Protein AF-A0A2N1M2B0-F1 (afdb_monomer)

Foldseek 3Di:
DLVVVLVCLVVVLVCCVVPVPVPVDPVVVCQSPDPDHDSVVSVLVCQLVVLVVVLVVCVVVVPDDLLSNVVSLLSNVVSLVPPDCVPPVVVSVVSVVVSVVVVVVVVDLLSVLSNLLQLPNDPTDDDPVCLVSNLVNQLVVLVVVCVPPVVVVVCVVVVHDSVNVSVVSSVVSVCCVVCHPPNVDHDDPVVDDSVRSVVVRVVRVVVVVVPDD

Structure (mmCIF, N/CA/C/O backbone):
data_AF-A0A2N1M2B0-F1
#
_entry.id   AF-A0A2N1M2B0-F1
#
loop_
_atom_site.group_PDB
_atom_site.id
_atom_site.type_symbol
_atom_site.label_atom_id
_atom_site.label_alt_id
_atom_site.label_comp_id
_atom_site.label_asym_id
_atom_site.label_entity_id
_atom_site.label_seq_id
_atom_site.pdbx_PDB_ins_code
_atom_site.Cartn_x
_atom_site.Cartn_y
_atom_site.Cartn_z
_atom_site.occupancy
_atom_site.B_iso_or_equiv
_atom_site.auth_seq_id
_atom_site.auth_comp_id
_atom_site.auth_asym_id
_atom_site.auth_atom_id
_atom_site.pdbx_PDB_model_num
ATOM 1 N N . MET A 1 1 ? -12.657 -10.905 16.200 1.00 75.38 1 MET A N 1
ATOM 2 C CA . MET A 1 1 ? -12.623 -10.597 17.643 1.00 75.38 1 MET A CA 1
ATOM 3 C C . MET A 1 1 ? -12.937 -9.126 17.884 1.00 75.38 1 MET A C 1
ATOM 5 O O . MET A 1 1 ? -14.021 -8.873 18.378 1.00 75.38 1 MET A O 1
ATOM 9 N N . LEU A 1 2 ? -12.094 -8.166 17.476 1.00 87.44 2 LEU A N 1
ATOM 10 C CA . LEU A 1 2 ? -12.375 -6.734 17.706 1.00 87.44 2 LEU A CA 1
ATOM 11 C C . LEU A 1 2 ? -13.673 -6.247 17.042 1.00 87.44 2 LEU A C 1
ATOM 13 O O . LEU A 1 2 ? -14.508 -5.676 17.727 1.00 87.44 2 LEU A O 1
ATOM 17 N N . ASP A 1 3 ? -13.915 -6.592 15.771 1.00 85.19 3 ASP A N 1
ATOM 18 C CA . ASP A 1 3 ? -15.187 -6.257 15.099 1.00 85.19 3 ASP A CA 1
ATOM 19 C C . ASP A 1 3 ? -16.414 -6.830 15.821 1.00 85.19 3 ASP A C 1
ATOM 21 O O . ASP A 1 3 ? -17.484 -6.226 15.828 1.00 85.19 3 ASP A O 1
ATOM 25 N N . SER A 1 4 ? -16.271 -8.012 16.428 1.00 86.56 4 SER A N 1
ATOM 26 C CA . SER A 1 4 ? -17.340 -8.639 17.207 1.00 86.56 4 SER A CA 1
ATOM 27 C C . SER A 1 4 ? -17.633 -7.832 18.471 1.00 86.56 4 SER A C 1
ATOM 29 O O . SER A 1 4 ? -18.796 -7.653 18.801 1.00 86.56 4 SER A O 1
ATOM 31 N N . ILE A 1 5 ? -16.597 -7.304 19.134 1.00 89.31 5 ILE A N 1
ATOM 32 C CA . ILE A 1 5 ? -16.731 -6.440 20.315 1.00 89.31 5 ILE A CA 1
ATOM 33 C C . ILE A 1 5 ? -17.369 -5.101 19.929 1.00 89.31 5 ILE A C 1
ATOM 35 O O . ILE A 1 5 ? -18.309 -4.677 20.591 1.00 89.31 5 ILE A O 1
ATOM 39 N N . SER A 1 6 ? -16.932 -4.466 18.837 1.00 87.50 6 SER A N 1
ATOM 40 C CA . SER A 1 6 ? -17.518 -3.204 18.359 1.00 87.50 6 SER A CA 1
ATOM 41 C C . SER A 1 6 ? -19.019 -3.320 18.079 1.00 87.50 6 SER A C 1
ATOM 43 O O . SER A 1 6 ? -19.780 -2.414 18.401 1.00 87.50 6 SER A O 1
ATOM 45 N N . ARG A 1 7 ? -19.477 -4.455 17.534 1.00 88.00 7 ARG A N 1
ATOM 46 C CA . ARG A 1 7 ? -20.907 -4.698 17.265 1.00 88.00 7 ARG A CA 1
ATOM 47 C C . ARG A 1 7 ? -21.763 -4.801 18.529 1.00 88.00 7 ARG A C 1
ATOM 49 O O . ARG A 1 7 ? -22.962 -4.561 18.445 1.00 88.00 7 ARG A O 1
ATOM 56 N N . LEU A 1 8 ? -21.172 -5.130 19.681 1.00 91.81 8 LEU A N 1
ATOM 57 C CA . LEU A 1 8 ? -21.904 -5.223 20.948 1.00 91.81 8 LEU A CA 1
ATOM 58 C C . LEU A 1 8 ? -22.301 -3.855 21.511 1.00 91.81 8 LEU A C 1
ATOM 60 O O . LEU A 1 8 ? -23.140 -3.815 22.404 1.00 91.81 8 LEU A O 1
ATOM 64 N N . GLU A 1 9 ? -21.735 -2.750 21.014 1.00 91.69 9 GLU A N 1
ATOM 65 C CA . GLU A 1 9 ? -22.029 -1.405 21.523 1.00 91.69 9 GLU A CA 1
ATOM 66 C C . GLU A 1 9 ? -23.531 -1.102 21.525 1.00 91.69 9 GLU A C 1
ATOM 68 O O . GLU A 1 9 ? -24.072 -0.665 22.539 1.00 91.69 9 GLU A O 1
ATOM 73 N N . ILE A 1 10 ? -24.200 -1.357 20.397 1.00 91.62 10 ILE A N 1
ATOM 74 C CA . ILE A 1 10 ? -25.630 -1.076 20.225 1.00 91.62 10 ILE A CA 1
ATOM 75 C C . ILE A 1 10 ? -26.445 -1.950 21.179 1.00 91.62 10 ILE A C 1
ATOM 77 O O . ILE A 1 10 ? -27.214 -1.421 21.976 1.00 91.62 10 ILE A O 1
ATOM 81 N N . CYS A 1 11 ? -26.193 -3.262 21.178 1.00 91.88 11 CYS A N 1
ATOM 82 C CA . CYS A 1 11 ? -26.914 -4.205 22.031 1.00 91.88 11 CYS A CA 1
ATOM 83 C C . CYS A 1 11 ? -26.749 -3.877 23.522 1.00 91.88 11 CYS A C 1
ATOM 85 O O . CYS A 1 11 ? -27.703 -3.944 24.288 1.00 91.88 11 CYS A O 1
ATOM 87 N N . LEU A 1 12 ? -25.544 -3.499 23.959 1.00 93.44 12 LEU A N 1
ATOM 88 C CA . LEU A 1 12 ? -25.295 -3.155 25.359 1.00 93.44 12 LEU A CA 1
ATOM 89 C C . LEU A 1 12 ? -25.972 -1.840 25.761 1.00 93.44 12 LEU A C 1
ATOM 91 O O . LEU A 1 12 ? -26.466 -1.734 26.883 1.00 93.44 12 LEU A O 1
ATOM 95 N N . LYS A 1 13 ? -26.038 -0.856 24.857 1.00 92.31 13 LYS A N 1
ATOM 96 C CA . LYS A 1 13 ? -26.798 0.383 25.079 1.00 92.31 13 LYS A CA 1
ATOM 97 C C . LYS A 1 13 ? -28.301 0.115 25.171 1.00 92.31 13 LYS A C 1
ATOM 99 O O . LYS A 1 13 ? -28.950 0.660 26.058 1.00 92.31 13 LYS A O 1
ATOM 104 N N . GLU A 1 14 ? -28.842 -0.753 24.318 1.00 94.31 14 GLU A N 1
ATOM 105 C CA . GLU A 1 14 ? -30.245 -1.190 24.378 1.00 94.31 14 GLU A CA 1
ATOM 106 C C . GLU A 1 14 ? -30.556 -1.893 25.704 1.00 94.31 14 GLU A C 1
ATOM 108 O O . GLU A 1 14 ? -31.507 -1.514 26.383 1.00 94.31 14 GLU A O 1
ATOM 113 N N . VAL A 1 15 ? -29.703 -2.825 26.148 1.00 94.12 15 VAL A N 1
ATOM 114 C CA . VAL A 1 15 ? -29.870 -3.507 27.446 1.00 94.12 15 VAL A CA 1
ATOM 115 C C . VAL A 1 15 ? -29.895 -2.514 28.611 1.00 94.12 15 VAL A C 1
ATOM 117 O O . VAL A 1 15 ? -30.732 -2.653 29.499 1.00 94.12 15 VAL A O 1
ATOM 120 N N . ILE A 1 16 ? -29.020 -1.501 28.618 1.00 92.44 16 ILE A N 1
ATOM 121 C CA . ILE A 1 16 ? -29.020 -0.466 29.668 1.00 92.44 16 ILE A CA 1
ATOM 122 C C . ILE A 1 16 ? -30.321 0.347 29.656 1.00 92.44 16 ILE A C 1
ATOM 124 O O . ILE A 1 16 ? -30.834 0.671 30.727 1.00 92.44 16 ILE A O 1
ATOM 128 N N . ASN A 1 17 ? -30.842 0.675 28.473 1.00 91.69 17 ASN A N 1
ATOM 129 C CA . ASN A 1 17 ? -32.040 1.500 28.326 1.00 91.69 17 ASN A CA 1
ATOM 130 C C . ASN A 1 17 ? -33.328 0.739 28.666 1.00 91.69 17 ASN A C 1
ATOM 132 O O . ASN A 1 17 ? -34.194 1.279 29.350 1.00 91.69 17 ASN A O 1
ATOM 136 N N . GLU A 1 18 ? -33.461 -0.501 28.198 1.00 95.19 18 GLU A N 1
ATOM 137 C CA . GLU A 1 18 ? -34.684 -1.295 28.352 1.00 95.19 18 GLU A CA 1
ATOM 138 C C . GLU A 1 18 ? -34.713 -2.084 29.665 1.00 95.19 18 GLU A C 1
ATOM 140 O O . GLU A 1 18 ? -35.776 -2.310 30.237 1.00 95.19 18 GLU A O 1
ATOM 145 N N . ASN A 1 19 ? -33.545 -2.498 30.164 1.00 93.38 19 ASN A N 1
ATOM 146 C CA . ASN A 1 19 ? -33.414 -3.375 31.324 1.00 93.38 19 ASN A CA 1
ATOM 147 C C . ASN A 1 19 ? -32.313 -2.873 32.288 1.00 93.38 19 ASN A C 1
ATOM 149 O O . ASN A 1 19 ? -31.318 -3.569 32.522 1.00 93.38 19 ASN A O 1
ATOM 153 N N . PRO A 1 20 ? -32.479 -1.689 32.914 1.00 87.44 20 PRO A N 1
ATOM 154 C CA . PRO A 1 20 ? -31.418 -1.006 33.671 1.00 87.44 20 PRO A CA 1
ATOM 155 C C . PRO A 1 20 ? -30.906 -1.775 34.901 1.00 87.44 20 PRO A C 1
ATOM 157 O O . PRO A 1 20 ? -29.836 -1.457 35.425 1.00 87.44 20 PRO A O 1
ATOM 160 N N . ASN A 1 21 ? -31.652 -2.787 35.354 1.00 92.25 21 ASN A N 1
ATOM 161 C CA . ASN A 1 21 ? -31.300 -3.648 36.484 1.00 92.25 21 ASN A CA 1
ATOM 162 C C . ASN A 1 21 ? -30.405 -4.838 36.094 1.00 92.25 21 ASN A C 1
ATOM 164 O O . ASN A 1 21 ? -29.895 -5.515 36.981 1.00 92.25 21 ASN A O 1
ATOM 168 N N . VAL A 1 22 ? -30.206 -5.114 34.798 1.00 94.25 22 VAL A N 1
ATOM 169 C CA . VAL A 1 22 ? -29.354 -6.225 34.330 1.00 94.25 22 VAL A CA 1
ATOM 170 C C . VAL A 1 22 ? -27.874 -5.888 34.503 1.00 94.25 22 VAL A C 1
ATOM 172 O O . VAL A 1 22 ? -27.103 -6.695 35.017 1.00 94.25 22 VAL A O 1
ATOM 175 N N . ILE A 1 23 ? -27.469 -4.678 34.113 1.00 91.19 23 ILE A N 1
ATOM 176 C CA . ILE A 1 23 ? -26.115 -4.164 34.346 1.00 91.19 23 ILE A CA 1
ATOM 177 C C . ILE A 1 23 ? -26.204 -3.210 35.531 1.00 91.19 23 ILE A C 1
ATOM 179 O O . ILE A 1 23 ? -26.535 -2.049 35.355 1.00 91.19 23 ILE A O 1
ATOM 183 N N . THR A 1 24 ? -25.928 -3.682 36.744 1.00 93.56 24 THR A N 1
ATOM 184 C CA . THR A 1 24 ? -26.074 -2.873 37.971 1.00 93.56 24 THR A CA 1
ATOM 185 C C . THR A 1 24 ? -24.865 -1.990 38.281 1.00 93.56 24 THR A C 1
ATOM 187 O O . THR A 1 24 ? -24.961 -1.061 39.077 1.00 93.56 24 THR A O 1
ATOM 190 N N . ASN A 1 25 ? -23.715 -2.256 37.661 1.00 94.88 25 ASN A N 1
ATOM 191 C CA . ASN A 1 25 ? -22.485 -1.522 37.931 1.00 94.88 25 ASN A CA 1
ATOM 192 C C . ASN A 1 25 ? -22.453 -0.179 37.177 1.00 94.88 25 ASN A C 1
ATOM 194 O O . ASN A 1 25 ? -22.340 -0.142 35.950 1.00 94.88 25 ASN A O 1
ATOM 198 N N . GLU A 1 26 ? -22.482 0.928 37.920 1.00 93.12 26 GLU A N 1
ATOM 199 C CA . GLU A 1 26 ? -22.486 2.286 37.358 1.00 93.12 26 GLU A CA 1
ATOM 200 C C . GLU A 1 26 ? -21.216 2.642 36.569 1.00 93.12 26 GLU A C 1
ATOM 202 O O . GLU A 1 26 ? -21.285 3.358 35.565 1.00 93.12 26 GLU A O 1
ATOM 207 N N . ALA A 1 27 ? -20.053 2.101 36.945 1.00 93.62 27 ALA A N 1
ATOM 208 C CA . ALA A 1 27 ? -18.824 2.308 36.180 1.00 93.62 27 ALA A CA 1
ATOM 209 C C . ALA A 1 27 ? -18.921 1.650 34.793 1.00 93.62 27 ALA A C 1
ATOM 211 O O . ALA A 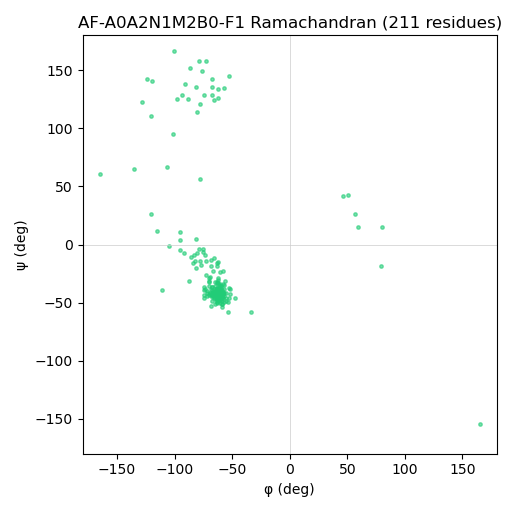1 27 ? -18.524 2.246 33.792 1.00 93.62 27 ALA A O 1
ATOM 212 N N . VAL A 1 28 ? -19.517 0.456 34.713 1.00 92.12 28 VAL A N 1
ATOM 213 C CA . VAL A 1 28 ? -19.752 -0.247 33.442 1.00 92.12 28 VAL A CA 1
ATOM 214 C C . VAL A 1 28 ? -20.754 0.514 32.572 1.00 92.12 28 VAL A C 1
ATOM 216 O O . VAL A 1 28 ? -20.479 0.737 31.391 1.00 92.12 28 VAL A O 1
ATOM 219 N N . LYS A 1 29 ? -21.866 0.998 33.147 1.00 91.56 29 LYS A N 1
ATOM 220 C CA . LYS A 1 29 ? -22.822 1.858 32.422 1.00 91.56 29 LYS A CA 1
ATOM 221 C C . LYS A 1 29 ? -22.149 3.110 31.864 1.00 91.56 29 LYS A C 1
ATOM 223 O O . LYS A 1 29 ? -22.356 3.458 30.703 1.00 91.56 29 LYS A O 1
ATOM 228 N N . THR A 1 30 ? -21.302 3.755 32.670 1.00 92.00 30 THR A N 1
ATOM 229 C CA . THR A 1 30 ? -20.547 4.951 32.270 1.00 92.00 30 THR A CA 1
ATOM 230 C C . THR A 1 30 ? -19.624 4.664 31.086 1.00 92.00 30 THR A C 1
ATOM 232 O O . THR A 1 30 ? -19.566 5.463 30.153 1.00 92.00 30 THR A O 1
ATOM 235 N N . ILE A 1 31 ? -18.932 3.520 31.083 1.00 91.38 31 ILE A N 1
ATOM 236 C CA . ILE A 1 31 ? -18.060 3.107 29.972 1.00 91.38 31 ILE A CA 1
ATOM 237 C C . ILE A 1 31 ? -18.869 2.898 28.685 1.00 91.38 31 ILE A C 1
ATOM 239 O O . ILE A 1 31 ? -18.469 3.400 27.634 1.00 91.38 31 ILE A O 1
ATOM 243 N N . ILE A 1 32 ? -20.001 2.192 28.763 1.00 91.38 32 ILE A N 1
ATOM 244 C CA . ILE A 1 32 ? -20.826 1.840 27.596 1.00 91.38 32 ILE A CA 1
ATOM 245 C C . ILE A 1 32 ? -21.506 3.075 26.987 1.00 91.38 32 ILE A C 1
ATOM 247 O O . ILE A 1 32 ? -21.536 3.230 25.767 1.00 91.38 32 ILE A O 1
ATOM 251 N N . ASN A 1 33 ? -22.022 3.979 27.822 1.00 88.06 33 ASN A N 1
ATOM 252 C CA . ASN A 1 33 ? -22.756 5.163 27.365 1.00 88.06 33 ASN A CA 1
ATOM 253 C C . ASN A 1 33 ? -21.857 6.317 26.906 1.00 88.06 33 ASN A C 1
ATOM 255 O O . ASN A 1 33 ? -22.347 7.311 26.363 1.00 88.06 33 ASN A O 1
ATOM 259 N N . ARG A 1 34 ? -20.539 6.218 27.096 1.00 86.81 34 ARG A N 1
ATOM 260 C CA . ARG A 1 34 ? -19.616 7.284 26.711 1.00 86.81 34 ARG A CA 1
ATOM 261 C C . ARG A 1 34 ? -19.602 7.462 25.189 1.00 86.81 34 ARG A C 1
ATOM 263 O O . ARG A 1 34 ? -19.294 6.535 24.448 1.00 86.81 34 ARG A O 1
ATOM 270 N N . LYS A 1 35 ? -19.878 8.684 24.713 1.00 77.44 35 LYS A N 1
ATOM 271 C CA . LYS A 1 35 ? -19.905 9.018 23.272 1.00 77.44 35 LYS A CA 1
ATOM 272 C C . LYS A 1 35 ? -18.563 8.750 22.571 1.00 77.44 35 LYS A C 1
ATOM 274 O O . LYS A 1 35 ? -18.550 8.274 21.441 1.00 77.44 35 LYS A O 1
ATOM 279 N N . ARG A 1 36 ? -17.451 9.043 23.257 1.00 82.19 36 ARG A N 1
ATOM 280 C CA . ARG A 1 36 ? -16.077 8.690 22.871 1.00 82.19 36 ARG A CA 1
ATOM 281 C C . ARG A 1 36 ? -15.404 7.987 24.049 1.00 82.19 36 ARG A C 1
ATOM 283 O O . ARG A 1 36 ? -15.388 8.532 25.152 1.00 82.19 36 ARG A O 1
ATOM 290 N N . GLY A 1 37 ? -14.921 6.772 23.837 1.00 83.56 37 GLY A N 1
ATOM 291 C CA . GLY A 1 37 ? -14.415 5.881 24.881 1.00 83.56 37 GLY A CA 1
ATOM 292 C C . GLY A 1 37 ? -14.285 4.458 24.349 1.00 83.56 37 GLY A C 1
ATOM 293 O O . GLY A 1 37 ? -14.222 4.272 23.142 1.00 83.56 37 GLY A O 1
ATOM 294 N N . PHE A 1 38 ? -14.353 3.456 25.225 1.00 88.50 38 PHE A N 1
ATOM 295 C CA . PHE A 1 38 ? -14.021 2.055 24.932 1.00 88.50 38 PHE A CA 1
ATOM 296 C C . PHE A 1 38 ? -14.339 1.546 23.509 1.00 88.50 38 PHE A C 1
ATOM 298 O O . PHE A 1 38 ? -13.430 1.114 22.810 1.00 88.50 38 PHE A O 1
ATOM 305 N N . PHE A 1 39 ? -15.593 1.604 23.044 1.00 89.44 39 PHE A N 1
ATOM 306 C CA . PHE A 1 39 ? -15.955 1.062 21.722 1.00 89.44 39 PHE A CA 1
ATOM 307 C C . PHE A 1 39 ? -15.298 1.796 20.554 1.00 89.44 39 PHE A C 1
ATOM 309 O O . PHE A 1 39 ? -14.962 1.182 19.542 1.00 89.44 39 PHE A O 1
ATOM 316 N N . ASN A 1 40 ? -15.066 3.095 20.709 1.00 86.25 40 ASN A N 1
ATOM 317 C CA . ASN A 1 40 ? -14.337 3.876 19.728 1.00 86.25 40 ASN A CA 1
ATOM 318 C C . ASN A 1 40 ? -12.866 3.448 19.662 1.00 86.25 40 ASN A C 1
ATOM 320 O O . ASN A 1 40 ? -12.333 3.279 18.568 1.00 86.25 40 ASN A O 1
ATOM 324 N N . ASP A 1 41 ? -12.245 3.204 20.815 1.00 86.00 41 ASP A N 1
ATOM 325 C CA . ASP A 1 41 ? -10.870 2.712 20.919 1.00 86.00 41 ASP A CA 1
ATOM 326 C C . ASP A 1 41 ? -10.745 1.327 20.262 1.00 86.00 41 ASP A C 1
ATOM 328 O O . ASP A 1 41 ? -9.811 1.071 19.500 1.00 86.00 41 ASP A O 1
ATOM 332 N N . VAL A 1 42 ? -11.723 0.440 20.498 1.00 89.62 42 VAL A N 1
ATOM 333 C CA . VAL A 1 42 ? -11.795 -0.880 19.847 1.00 89.62 42 VAL A CA 1
ATOM 334 C C . VAL A 1 42 ? -11.938 -0.737 18.331 1.00 89.62 42 VAL A C 1
ATOM 336 O O . VAL A 1 42 ? -11.255 -1.447 17.591 1.00 89.62 42 VAL A O 1
ATOM 339 N N . CYS A 1 43 ? -12.778 0.184 17.852 1.00 87.19 43 CYS A N 1
ATOM 340 C CA . CYS A 1 43 ? -12.937 0.465 16.424 1.00 87.19 43 CYS A CA 1
ATOM 341 C C . CYS A 1 43 ? -11.639 0.986 15.788 1.00 87.19 43 CYS A C 1
ATOM 343 O O . CYS A 1 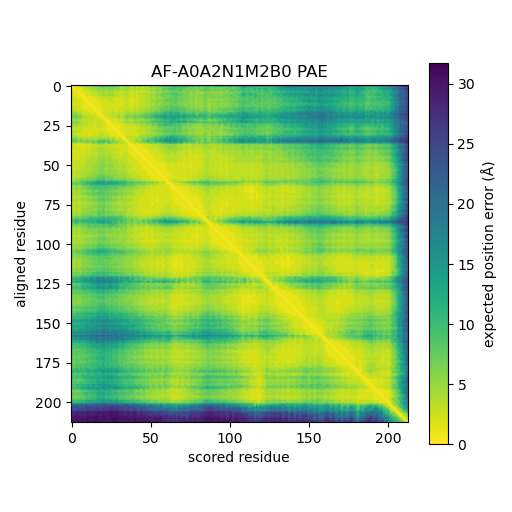43 ? -11.246 0.511 14.720 1.00 87.19 43 CYS A O 1
ATOM 345 N N . ASP A 1 44 ? -10.943 1.924 16.432 1.00 85.81 44 ASP A N 1
ATOM 346 C CA . ASP A 1 44 ? -9.661 2.441 15.942 1.00 85.81 44 ASP A CA 1
ATOM 347 C C . ASP A 1 44 ? -8.598 1.337 15.892 1.00 85.81 44 ASP A C 1
ATOM 349 O O . ASP A 1 44 ? -7.887 1.199 14.892 1.00 85.81 44 ASP A O 1
ATOM 353 N N . LEU A 1 45 ? -8.545 0.483 16.919 1.00 88.94 45 LEU A N 1
ATOM 354 C CA . LEU A 1 45 ? -7.653 -0.672 16.942 1.00 88.94 45 LEU A CA 1
ATOM 355 C C . LEU A 1 45 ? -7.988 -1.675 15.828 1.00 88.94 45 LEU A C 1
ATOM 357 O O . LEU A 1 45 ? -7.085 -2.131 15.124 1.00 88.94 45 LEU A O 1
ATOM 361 N N . ALA A 1 46 ? -9.269 -1.986 15.616 1.00 90.88 46 ALA A N 1
ATOM 362 C CA . ALA A 1 46 ? -9.717 -2.871 14.541 1.00 90.88 46 ALA A CA 1
ATOM 363 C C . ALA A 1 46 ? -9.311 -2.328 13.161 1.00 90.88 46 ALA A C 1
ATOM 365 O O . ALA A 1 46 ? -8.795 -3.074 12.324 1.00 90.88 46 ALA A O 1
ATOM 366 N N . ASN A 1 47 ? -9.459 -1.017 12.951 1.00 89.25 47 ASN A N 1
ATOM 367 C CA . ASN A 1 47 ? -9.075 -0.344 11.712 1.00 89.25 47 ASN A CA 1
ATOM 368 C C . ASN A 1 47 ? -7.568 -0.427 11.428 1.00 89.25 47 ASN A C 1
ATOM 370 O O . ASN A 1 47 ? -7.183 -0.596 10.274 1.00 89.25 47 ASN A O 1
ATOM 374 N N . ILE A 1 48 ? -6.714 -0.339 12.452 1.00 90.94 48 ILE A N 1
ATOM 375 C CA . ILE A 1 48 ? -5.254 -0.489 12.309 1.00 90.94 48 ILE A CA 1
ATOM 376 C C . ILE A 1 48 ? -4.867 -1.954 12.093 1.00 90.94 48 ILE A C 1
ATOM 378 O O . ILE A 1 48 ? -3.987 -2.250 11.285 1.00 90.94 48 ILE A O 1
ATOM 382 N N . MET A 1 49 ? -5.527 -2.882 12.789 1.00 91.69 49 MET A N 1
ATOM 383 C CA . MET A 1 49 ? -5.247 -4.313 12.669 1.00 91.69 49 MET A CA 1
ATOM 384 C C . MET A 1 49 ? -5.691 -4.899 11.331 1.00 91.69 49 MET A C 1
ATOM 386 O O . MET A 1 49 ? -5.086 -5.862 10.861 1.00 91.69 49 MET A O 1
ATOM 390 N N . LYS A 1 50 ? -6.724 -4.334 10.702 1.00 92.38 50 LYS A N 1
ATOM 391 C CA . LYS A 1 50 ? -7.253 -4.814 9.424 1.00 92.38 50 LYS A CA 1
ATOM 392 C C . LYS A 1 50 ? -6.185 -4.929 8.321 1.00 92.38 50 LYS A C 1
ATOM 394 O O . LYS A 1 50 ? -5.995 -6.049 7.849 1.00 92.38 50 LYS A O 1
ATOM 399 N N . PRO A 1 51 ? -5.446 -3.866 7.938 1.00 93.25 51 PRO A N 1
ATOM 400 C CA . PRO A 1 51 ? -4.410 -3.978 6.911 1.00 93.25 51 PRO A CA 1
ATOM 401 C C . PRO A 1 51 ? -3.271 -4.928 7.309 1.00 93.25 51 PRO A C 1
ATOM 403 O O . PRO A 1 51 ? -2.695 -5.562 6.435 1.00 93.25 51 PRO A O 1
ATOM 406 N N . ILE A 1 52 ? -2.969 -5.084 8.606 1.00 93.25 52 ILE A N 1
ATOM 407 C CA . ILE A 1 52 ? -1.962 -6.049 9.089 1.00 93.25 52 ILE A CA 1
ATOM 408 C C . ILE A 1 52 ? -2.441 -7.484 8.850 1.00 93.25 52 ILE A C 1
ATOM 410 O O . ILE A 1 52 ? -1.713 -8.301 8.292 1.00 93.25 52 ILE A O 1
ATOM 414 N N . LYS A 1 53 ? -3.683 -7.790 9.238 1.00 94.25 53 LYS A N 1
ATOM 415 C CA . LYS A 1 53 ? -4.297 -9.103 9.017 1.00 94.25 53 LYS A CA 1
ATOM 416 C C . LYS A 1 53 ? -4.379 -9.433 7.527 1.00 94.25 53 LYS A C 1
ATOM 418 O O . LYS A 1 53 ? -4.050 -10.545 7.133 1.00 94.25 53 LYS A O 1
ATOM 423 N N . GLU A 1 54 ? -4.837 -8.485 6.712 1.00 94.00 54 GLU A N 1
ATOM 424 C CA . GLU A 1 54 ? -4.953 -8.669 5.262 1.00 94.00 54 GLU A CA 1
ATOM 425 C C . GLU A 1 54 ? -3.583 -8.905 4.613 1.00 94.00 54 GLU A C 1
ATOM 427 O O . GLU A 1 54 ? -3.472 -9.782 3.758 1.00 94.00 54 GLU A O 1
ATOM 432 N N . ALA A 1 55 ? -2.537 -8.210 5.075 1.00 93.31 55 ALA A N 1
ATOM 433 C CA . ALA A 1 55 ? -1.168 -8.437 4.622 1.00 93.31 55 ALA A CA 1
ATOM 434 C C . ALA A 1 55 ? -0.679 -9.854 4.936 1.00 93.31 55 ALA A C 1
ATOM 436 O O . ALA A 1 55 ? -0.155 -10.524 4.051 1.00 93.31 55 ALA A O 1
ATOM 437 N N . ILE A 1 56 ? -0.882 -10.325 6.172 1.00 94.19 56 ILE A N 1
ATOM 438 C CA . ILE A 1 56 ? -0.485 -11.678 6.592 1.00 94.19 56 ILE A CA 1
ATOM 439 C C . ILE A 1 56 ? -1.178 -12.726 5.720 1.00 94.19 56 ILE A C 1
ATOM 441 O O . ILE A 1 56 ? -0.502 -13.549 5.115 1.00 94.19 56 ILE A O 1
ATOM 445 N N . LEU A 1 57 ? -2.504 -12.642 5.572 1.00 95.25 57 LEU A N 1
ATOM 446 C CA . LEU A 1 57 ? -3.267 -13.596 4.760 1.00 95.25 57 LEU A CA 1
ATOM 447 C C . LEU A 1 57 ? -2.824 -13.596 3.290 1.00 95.25 57 LEU A C 1
ATOM 449 O O . LEU A 1 57 ? -2.767 -14.645 2.649 1.00 95.25 57 LEU A O 1
ATOM 453 N N . ASN A 1 58 ? -2.517 -12.421 2.737 1.00 93.94 58 ASN A N 1
ATOM 454 C CA . ASN A 1 58 ? -2.047 -12.305 1.362 1.00 93.94 58 ASN A CA 1
ATOM 455 C C . ASN A 1 58 ? -0.647 -12.920 1.191 1.00 93.94 58 ASN A C 1
ATOM 457 O O . ASN A 1 58 ? -0.439 -13.689 0.253 1.00 93.94 58 ASN A O 1
ATOM 461 N N . LEU A 1 59 ? 0.272 -12.662 2.126 1.00 92.31 59 LEU A N 1
ATOM 462 C CA . LEU A 1 59 ? 1.609 -13.261 2.145 1.00 92.31 59 LEU A CA 1
ATOM 463 C C . LEU A 1 59 ? 1.544 -14.787 2.300 1.00 92.31 59 LEU A C 1
ATOM 465 O O . LEU A 1 59 ? 2.174 -15.508 1.530 1.00 92.31 59 LEU A O 1
ATOM 469 N N . GLU A 1 60 ? 0.722 -15.288 3.222 1.00 96.12 60 GLU A N 1
ATOM 470 C CA . GLU A 1 60 ? 0.503 -16.725 3.441 1.00 96.12 60 GLU A CA 1
ATOM 471 C C . GLU A 1 60 ? -0.102 -17.421 2.216 1.00 96.12 60 GLU A C 1
ATOM 473 O O . GLU A 1 60 ? 0.200 -18.582 1.943 1.00 96.12 60 GLU A O 1
ATOM 478 N N . SER A 1 61 ? -0.905 -16.711 1.417 1.00 94.19 61 SER A N 1
ATOM 479 C CA . SER A 1 61 ? -1.476 -17.267 0.185 1.00 94.19 61 SER A CA 1
ATOM 480 C C . SER A 1 61 ? -0.438 -17.585 -0.900 1.00 94.19 61 SER A C 1
ATOM 482 O O . SER A 1 61 ? -0.785 -18.224 -1.894 1.00 94.19 61 SER A O 1
ATOM 484 N N . SER A 1 62 ? 0.813 -17.123 -0.749 1.00 90.19 62 SER A N 1
ATOM 485 C CA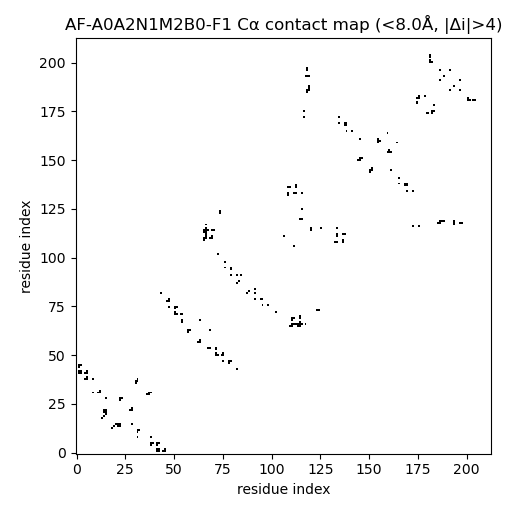 . SER A 1 62 ? 1.892 -17.226 -1.748 1.00 90.19 62 SER A CA 1
ATOM 486 C C . SER A 1 62 ? 1.584 -16.556 -3.098 1.00 90.19 62 SER A C 1
ATOM 488 O O . SER A 1 62 ? 2.266 -16.807 -4.089 1.00 90.19 62 SER A O 1
ATOM 490 N N . LYS A 1 63 ? 0.557 -15.696 -3.155 1.00 88.81 63 LYS A N 1
ATOM 491 C CA . LYS A 1 63 ? 0.168 -14.919 -4.349 1.00 88.81 63 LYS A CA 1
ATOM 492 C C . LYS A 1 63 ? 0.553 -13.441 -4.261 1.00 88.81 63 LYS A C 1
ATOM 494 O O . LYS A 1 63 ? 0.275 -12.692 -5.193 1.00 88.81 63 LYS A O 1
ATOM 499 N N . ALA A 1 64 ? 1.152 -13.030 -3.145 1.00 92.38 64 ALA A N 1
ATOM 500 C CA . ALA A 1 64 ? 1.55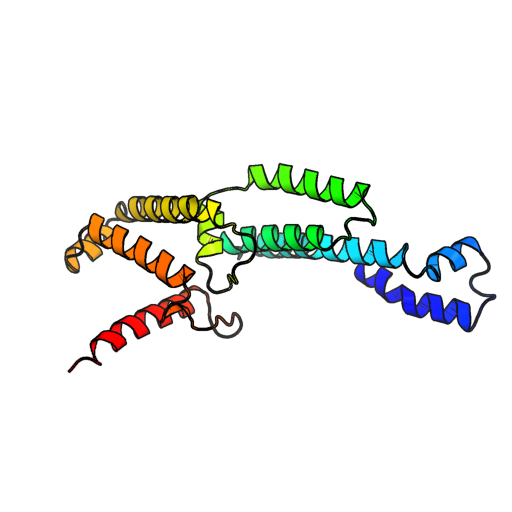5 -11.656 -2.899 1.00 92.38 64 ALA A CA 1
ATOM 501 C C . ALA A 1 64 ? 2.601 -11.184 -3.915 1.00 92.38 64 ALA A C 1
ATOM 503 O O . ALA A 1 64 ? 3.597 -11.864 -4.169 1.00 92.38 64 ALA A O 1
ATOM 504 N N . THR A 1 65 ? 2.397 -9.990 -4.461 1.00 93.31 65 THR A N 1
ATOM 505 C CA . THR A 1 65 ? 3.377 -9.287 -5.293 1.00 93.31 65 THR A CA 1
ATOM 506 C C . THR A 1 65 ? 4.119 -8.215 -4.491 1.00 93.31 65 THR A C 1
ATOM 508 O O . THR A 1 65 ? 3.686 -7.796 -3.417 1.00 93.31 65 THR A O 1
ATOM 511 N N . LEU A 1 66 ? 5.225 -7.699 -5.040 1.00 93.31 66 LEU A N 1
ATOM 512 C CA . LEU A 1 66 ? 5.938 -6.554 -4.452 1.00 93.31 66 LEU A CA 1
ATOM 513 C C . LEU A 1 66 ? 5.035 -5.319 -4.290 1.00 93.31 66 LEU A C 1
ATOM 515 O O . LEU A 1 66 ? 5.166 -4.578 -3.315 1.00 93.31 66 LEU A O 1
ATOM 519 N N . ALA A 1 67 ? 4.099 -5.116 -5.224 1.00 93.81 67 ALA A N 1
ATOM 520 C CA . ALA A 1 67 ? 3.127 -4.034 -5.147 1.00 93.81 67 ALA A CA 1
ATOM 521 C C . ALA A 1 67 ? 2.164 -4.239 -3.969 1.00 93.81 67 ALA A C 1
ATOM 523 O O . ALA A 1 67 ? 1.922 -3.289 -3.225 1.00 93.81 67 ALA A O 1
ATOM 524 N N . ASP A 1 68 ? 1.662 -5.464 -3.761 1.00 93.38 68 ASP A N 1
ATOM 525 C CA . ASP A 1 68 ? 0.757 -5.792 -2.649 1.00 93.38 68 ASP A CA 1
ATOM 526 C C . ASP A 1 68 ? 1.404 -5.482 -1.296 1.00 93.38 68 ASP A C 1
ATOM 528 O O . ASP A 1 68 ? 0.797 -4.811 -0.459 1.00 93.38 68 ASP A O 1
ATOM 532 N N . CYS A 1 69 ? 2.673 -5.870 -1.113 1.00 91.38 69 CYS A N 1
ATOM 533 C CA . CYS A 1 69 ? 3.445 -5.550 0.090 1.00 91.38 69 CYS A CA 1
ATOM 534 C C . CYS A 1 69 ? 3.426 -4.045 0.399 1.00 91.38 69 CYS A C 1
ATOM 536 O O . CYS A 1 69 ? 3.174 -3.636 1.536 1.00 91.38 69 CYS A O 1
ATOM 538 N N . TYR A 1 70 ? 3.638 -3.204 -0.614 1.00 93.06 70 TYR A N 1
ATOM 539 C CA . TYR A 1 70 ? 3.613 -1.755 -0.434 1.00 93.06 70 TYR A CA 1
ATOM 540 C C . TYR A 1 70 ? 2.188 -1.205 -0.255 1.00 93.06 70 TYR A C 1
ATOM 542 O O . TYR A 1 70 ? 1.992 -0.292 0.548 1.00 93.06 70 TYR A O 1
ATOM 550 N N . PHE A 1 71 ? 1.173 -1.756 -0.939 1.00 92.88 71 PHE A N 1
ATOM 551 C CA . PHE A 1 71 ? -0.232 -1.387 -0.714 1.00 92.88 71 PHE A CA 1
ATOM 552 C C . PHE A 1 71 ? -0.611 -1.568 0.755 1.00 92.88 71 PHE A C 1
ATOM 554 O O . PHE A 1 71 ? -1.185 -0.652 1.347 1.00 92.88 71 PHE A O 1
ATOM 561 N N . PHE A 1 72 ? -0.237 -2.693 1.370 1.00 92.44 72 PHE A N 1
ATOM 562 C CA . PHE A 1 72 ? -0.502 -2.931 2.787 1.00 92.44 72 PHE A CA 1
ATOM 563 C C . PHE A 1 72 ? 0.226 -1.939 3.702 1.00 92.44 72 PHE A C 1
ATOM 565 O O . PHE A 1 72 ? -0.388 -1.427 4.640 1.00 92.44 72 PHE A O 1
ATOM 572 N N . LEU A 1 73 ? 1.484 -1.584 3.404 1.00 92.00 73 LEU A N 1
ATOM 573 C CA . LEU A 1 73 ? 2.205 -0.528 4.131 1.00 92.00 73 LEU A CA 1
ATOM 574 C C . LEU A 1 73 ? 1.503 0.833 4.003 1.00 92.00 73 LEU A C 1
ATOM 576 O O . LEU A 1 73 ? 1.295 1.524 5.003 1.00 92.00 73 LEU A O 1
ATOM 580 N N . ALA A 1 74 ? 1.078 1.205 2.794 1.00 91.75 74 ALA A N 1
ATOM 581 C CA . ALA A 1 74 ? 0.362 2.451 2.538 1.00 91.75 74 ALA A CA 1
ATOM 582 C C . ALA A 1 74 ? -1.008 2.485 3.243 1.00 91.75 74 ALA A C 1
ATOM 584 O O . ALA A 1 74 ? -1.393 3.511 3.812 1.00 91.75 74 ALA A O 1
ATOM 585 N N . TYR A 1 75 ? -1.744 1.369 3.251 1.00 92.44 75 TYR A N 1
ATOM 586 C CA . TYR A 1 75 ? -3.024 1.247 3.951 1.00 92.44 75 TYR A CA 1
ATOM 587 C C . TYR A 1 75 ? -2.868 1.276 5.469 1.00 92.44 75 TYR A C 1
ATOM 589 O O . TYR A 1 75 ? -3.676 1.925 6.141 1.00 92.44 75 TYR A O 1
ATOM 597 N N . LEU A 1 76 ? -1.824 0.652 6.015 1.00 93.12 76 LEU A N 1
ATOM 598 C CA . LEU A 1 76 ? -1.501 0.739 7.435 1.00 93.12 76 LEU A CA 1
ATOM 599 C C . LEU A 1 76 ? -1.162 2.180 7.832 1.00 93.12 76 LEU A C 1
ATOM 601 O O . LEU A 1 76 ? -1.786 2.723 8.744 1.00 93.12 76 LEU A O 1
ATOM 605 N N . GLY A 1 77 ? -0.265 2.841 7.094 1.00 92.38 77 GLY A N 1
ATOM 606 C CA . GLY A 1 77 ? 0.077 4.246 7.327 1.00 92.38 77 GLY A CA 1
ATOM 607 C C . GLY A 1 77 ? -1.145 5.169 7.243 1.00 92.38 77 GLY A C 1
ATOM 608 O O . GLY A 1 77 ? -1.337 6.044 8.090 1.00 92.38 77 GLY A O 1
ATOM 609 N N . ARG A 1 78 ? -2.040 4.940 6.272 1.00 91.31 78 ARG A N 1
ATOM 610 C CA . ARG A 1 78 ? -3.320 5.659 6.169 1.00 91.31 78 ARG A CA 1
ATOM 611 C C . ARG A 1 78 ? -4.223 5.408 7.377 1.00 91.31 78 ARG A C 1
ATOM 613 O O . ARG A 1 78 ? -4.854 6.351 7.845 1.00 91.31 78 ARG A O 1
ATOM 620 N N . SER A 1 79 ? -4.309 4.171 7.857 1.00 92.00 79 SER A N 1
ATOM 621 C CA . SER A 1 79 ? -5.160 3.803 8.996 1.00 92.00 79 SER A CA 1
ATOM 622 C C . SER A 1 79 ? -4.662 4.444 10.292 1.00 92.00 79 SER A C 1
ATOM 624 O O . SER A 1 79 ? -5.459 5.018 11.024 1.00 92.00 79 SER A O 1
ATOM 626 N N . ILE A 1 80 ? -3.343 4.484 10.507 1.00 92.00 80 ILE A N 1
ATOM 627 C CA . ILE A 1 80 ? -2.721 5.213 11.626 1.00 92.00 80 ILE A CA 1
ATOM 628 C C . ILE A 1 80 ? -2.994 6.722 11.523 1.00 92.00 80 ILE A C 1
ATOM 630 O O . ILE A 1 80 ? -3.320 7.372 12.513 1.00 92.00 80 ILE A O 1
ATOM 634 N N . ASN A 1 81 ? -2.911 7.296 10.319 1.00 89.62 81 ASN A N 1
ATOM 635 C CA . ASN A 1 81 ? -3.169 8.724 10.111 1.00 89.62 81 ASN A CA 1
ATOM 636 C C . ASN A 1 81 ? -4.636 9.135 10.313 1.00 89.62 81 ASN A C 1
ATOM 638 O O . ASN A 1 81 ? -4.891 10.323 10.501 1.00 89.62 81 ASN A O 1
ATOM 642 N N . LYS A 1 82 ? -5.582 8.188 10.277 1.00 89.75 82 LYS A N 1
ATOM 643 C CA . LYS A 1 82 ? -6.997 8.441 10.586 1.00 89.75 82 LYS A CA 1
ATOM 644 C C . LYS A 1 82 ? -7.278 8.558 12.084 1.00 89.75 82 LYS A C 1
ATOM 646 O O . LYS A 1 82 ? -8.322 9.102 12.428 1.00 89.75 82 LYS A O 1
ATOM 651 N N . ILE A 1 83 ? -6.377 8.083 12.951 1.00 87.25 83 ILE A N 1
ATOM 652 C CA . ILE A 1 83 ? -6.510 8.284 14.398 1.00 87.25 83 ILE A CA 1
ATOM 653 C C . ILE A 1 83 ? -6.470 9.799 14.664 1.00 87.25 83 ILE A C 1
ATOM 655 O O . ILE A 1 83 ? -5.515 10.454 14.210 1.00 87.25 83 ILE A O 1
ATOM 659 N N . PRO A 1 84 ? -7.470 10.367 15.367 1.00 83.69 84 PRO A N 1
ATOM 660 C CA . PRO A 1 84 ? -7.502 11.790 15.684 1.00 83.69 84 PRO A CA 1
ATOM 661 C C . PRO A 1 84 ? -6.208 12.253 16.360 1.00 83.69 84 PRO A C 1
ATOM 663 O O . PRO A 1 84 ? -5.584 11.516 17.116 1.00 83.69 84 PRO A O 1
ATOM 666 N N . LYS A 1 85 ? -5.774 13.485 16.074 1.00 82.50 85 LYS A N 1
ATOM 667 C CA . LYS A 1 85 ? -4.529 14.019 16.653 1.00 82.50 85 LYS A CA 1
ATOM 668 C C . LYS A 1 85 ? -4.650 14.294 18.146 1.00 82.50 85 LYS A C 1
ATOM 670 O O . LYS A 1 85 ? -3.653 14.152 18.845 1.00 82.50 85 LYS A O 1
ATOM 675 N N . ASP A 1 86 ? -5.847 14.665 18.585 1.00 83.81 86 ASP A N 1
ATOM 676 C CA . ASP A 1 86 ? -6.127 15.101 19.954 1.00 83.81 86 ASP A CA 1
ATOM 677 C C . ASP A 1 86 ? -6.650 13.960 20.835 1.00 83.81 86 ASP A C 1
ATOM 679 O O . ASP A 1 86 ? -6.824 14.139 22.037 1.00 83.81 86 ASP A O 1
ATOM 683 N N . ASP A 1 87 ? -6.873 12.779 20.250 1.00 73.44 87 ASP A N 1
ATOM 684 C CA . ASP A 1 87 ? -7.380 11.606 20.951 1.00 73.44 87 ASP A CA 1
ATOM 685 C C . ASP A 1 87 ? -6.380 10.449 20.873 1.00 73.44 87 ASP A C 1
ATOM 687 O O . ASP A 1 87 ? -5.711 10.252 19.858 1.00 73.44 87 ASP A O 1
ATOM 691 N N . HIS A 1 88 ? -6.233 9.700 21.966 1.00 77.94 88 HIS A N 1
ATOM 692 C CA . HIS A 1 88 ? -5.229 8.631 22.108 1.00 77.94 88 HIS A CA 1
ATOM 693 C C . HIS A 1 88 ? -3.814 9.023 21.639 1.00 77.94 88 HIS A C 1
ATOM 695 O O . HIS A 1 88 ? -3.107 8.225 21.017 1.00 77.94 88 HIS A O 1
ATOM 701 N N . VAL A 1 89 ? -3.378 10.247 21.962 1.00 86.19 89 VAL A N 1
ATOM 702 C CA . VAL A 1 89 ? -2.104 10.840 21.508 1.00 86.19 89 VAL A CA 1
ATOM 703 C C . VAL A 1 89 ? -0.921 9.884 21.683 1.00 86.19 89 VAL A C 1
ATOM 705 O O . VAL A 1 89 ? -0.140 9.690 20.752 1.00 86.19 89 VAL A O 1
ATOM 708 N N . ILE A 1 90 ? -0.820 9.244 22.853 1.00 89.38 90 ILE A N 1
ATOM 709 C CA . ILE A 1 90 ? 0.261 8.306 23.191 1.00 89.38 90 ILE A CA 1
ATOM 710 C C . ILE A 1 90 ? 0.250 7.099 22.247 1.00 89.38 90 ILE A C 1
ATOM 712 O O . ILE A 1 90 ? 1.281 6.744 21.677 1.00 89.38 90 ILE A O 1
ATOM 716 N N . PHE A 1 91 ? -0.918 6.4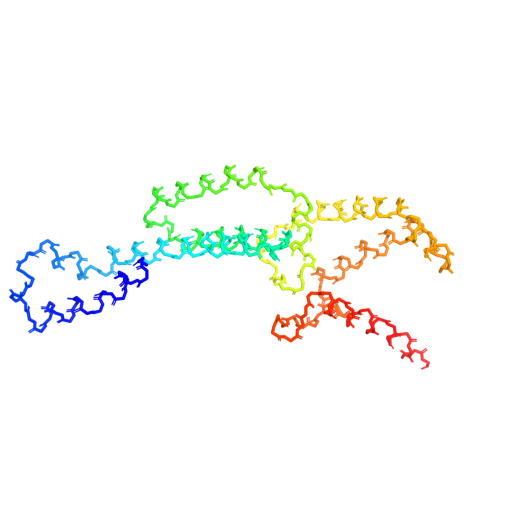88 22.038 1.00 87.38 91 PHE A N 1
ATOM 717 C CA . PHE A 1 91 ? -1.059 5.339 21.147 1.00 87.38 91 PHE A CA 1
ATOM 718 C C . PHE A 1 91 ? -0.756 5.717 19.696 1.00 87.38 91 PHE A C 1
ATOM 720 O O . PHE A 1 91 ? -0.012 5.012 19.017 1.00 87.38 91 PHE A O 1
ATOM 727 N N . ARG A 1 92 ? -1.259 6.865 19.231 1.00 89.88 92 ARG A N 1
ATOM 728 C CA . ARG A 1 92 ? -0.978 7.371 17.885 1.00 89.88 92 ARG A CA 1
ATOM 729 C C . ARG A 1 92 ? 0.518 7.614 17.679 1.00 89.88 92 ARG A C 1
ATOM 731 O O . ARG A 1 92 ? 1.068 7.202 16.660 1.00 89.88 92 ARG A O 1
ATOM 738 N N . GLN A 1 93 ? 1.187 8.262 18.632 1.00 92.75 93 GLN A N 1
ATOM 739 C CA . GLN A 1 93 ? 2.634 8.492 18.583 1.00 92.75 93 GLN A CA 1
ATOM 740 C C . GLN A 1 93 ? 3.412 7.176 18.565 1.00 92.75 93 GLN A C 1
ATOM 742 O O . GLN A 1 93 ? 4.328 7.026 17.755 1.00 92.75 93 GLN A O 1
ATOM 747 N N . TYR A 1 94 ? 3.018 6.215 19.402 1.00 92.75 94 TYR A N 1
ATOM 748 C CA . TYR A 1 94 ? 3.600 4.878 19.412 1.00 92.75 94 TYR A CA 1
ATOM 749 C C . TYR A 1 94 ? 3.435 4.184 18.053 1.00 92.75 94 TYR A C 1
ATOM 751 O O . TYR A 1 94 ? 4.425 3.767 17.458 1.00 92.75 94 TYR A O 1
ATOM 759 N N . ALA A 1 95 ? 2.217 4.149 17.506 1.00 92.62 95 ALA A N 1
ATOM 760 C CA . ALA A 1 95 ? 1.929 3.534 16.213 1.00 92.62 95 ALA A CA 1
ATOM 761 C C . ALA A 1 95 ? 2.735 4.174 15.071 1.00 92.62 95 ALA A C 1
ATOM 763 O O . ALA A 1 95 ? 3.307 3.459 14.251 1.00 92.62 95 ALA A O 1
ATOM 764 N N . ILE A 1 96 ? 2.842 5.509 15.038 1.00 93.88 96 ILE A N 1
ATOM 765 C CA . ILE A 1 96 ? 3.659 6.232 14.048 1.00 93.88 96 ILE A CA 1
ATOM 766 C C . ILE A 1 96 ? 5.138 5.882 14.200 1.00 93.88 96 ILE A C 1
ATOM 768 O O . ILE A 1 96 ? 5.806 5.608 13.203 1.00 93.88 96 ILE A O 1
ATOM 772 N N . LYS A 1 97 ? 5.659 5.891 15.432 1.00 96.06 97 LYS A N 1
ATOM 773 C CA . LYS A 1 97 ? 7.058 5.558 15.710 1.00 96.06 97 LYS A CA 1
ATOM 774 C C . LYS A 1 97 ? 7.374 4.142 15.232 1.00 96.06 97 LYS A C 1
ATOM 776 O O . LYS A 1 97 ? 8.282 3.970 14.422 1.00 96.06 97 LYS A O 1
ATOM 781 N N . THR A 1 98 ? 6.587 3.159 15.663 1.00 94.56 98 THR A N 1
ATOM 782 C CA . THR A 1 98 ? 6.763 1.756 15.277 1.00 94.56 98 THR A CA 1
ATOM 783 C C . THR A 1 98 ? 6.621 1.567 13.770 1.00 94.56 98 THR A C 1
ATOM 785 O O . THR A 1 98 ? 7.451 0.890 13.166 1.00 94.56 98 THR A O 1
ATOM 788 N N . PHE A 1 99 ? 5.622 2.191 13.137 1.00 94.69 99 PHE A N 1
ATOM 789 C CA . PHE A 1 99 ? 5.465 2.135 11.685 1.00 94.69 99 PHE A CA 1
ATOM 790 C C . PHE A 1 99 ? 6.701 2.683 10.971 1.00 94.69 99 PHE A C 1
ATOM 792 O O . PHE A 1 99 ? 7.232 2.006 10.103 1.00 94.69 99 PHE A O 1
ATOM 799 N N . ASN A 1 100 ? 7.201 3.860 11.355 1.00 94.50 100 ASN A N 1
ATOM 800 C CA . ASN A 1 100 ? 8.361 4.477 10.710 1.00 94.50 100 ASN A CA 1
ATOM 801 C C . ASN A 1 100 ? 9.643 3.655 10.897 1.00 94.50 100 ASN A C 1
ATOM 803 O O . ASN A 1 100 ? 10.423 3.517 9.958 1.00 94.50 100 ASN A O 1
ATOM 807 N N . GLU A 1 101 ? 9.873 3.108 12.093 1.00 94.94 101 GLU A N 1
ATOM 808 C CA . GLU A 1 101 ? 11.016 2.228 12.369 1.00 94.94 101 GLU A CA 1
ATOM 809 C C . GLU A 1 101 ? 10.980 0.977 11.490 1.00 94.94 101 GLU A C 1
ATOM 811 O O . GLU A 1 101 ? 11.994 0.615 10.897 1.00 94.94 101 GLU A O 1
ATOM 816 N N . ARG A 1 102 ? 9.807 0.347 11.353 1.00 91.62 102 ARG A N 1
ATOM 817 C CA . ARG A 1 102 ? 9.638 -0.832 10.495 1.00 91.62 102 ARG A CA 1
ATOM 818 C C . ARG A 1 102 ? 9.682 -0.477 9.015 1.00 91.62 102 ARG A C 1
ATOM 820 O O . ARG A 1 102 ? 10.322 -1.193 8.259 1.00 91.62 102 ARG A O 1
ATOM 827 N N . PHE A 1 103 ? 9.074 0.632 8.605 1.00 91.50 103 PHE A N 1
ATOM 828 C CA . PHE A 1 103 ? 9.056 1.087 7.217 1.00 91.50 103 PHE A CA 1
ATOM 829 C C . PHE A 1 103 ? 10.473 1.269 6.669 1.00 91.50 103 PHE A C 1
ATOM 831 O O . PHE A 1 103 ? 10.746 0.808 5.571 1.00 91.50 103 PHE A O 1
ATOM 838 N N . LYS A 1 104 ? 11.403 1.832 7.455 1.00 91.44 104 LYS A N 1
ATOM 839 C CA . LYS A 1 104 ? 12.815 1.978 7.049 1.00 91.44 104 LYS A CA 1
ATOM 840 C C . LYS A 1 104 ? 13.487 0.657 6.661 1.00 91.44 104 LYS A C 1
ATOM 842 O O . LYS A 1 104 ? 14.374 0.664 5.820 1.00 91.44 104 LYS A O 1
ATOM 847 N N . ILE A 1 105 ? 13.080 -0.458 7.269 1.00 90.00 105 ILE A N 1
ATOM 848 C CA . ILE A 1 105 ? 13.625 -1.793 6.974 1.00 90.00 105 ILE A CA 1
ATOM 849 C C . ILE A 1 105 ? 13.129 -2.295 5.608 1.00 90.00 105 ILE A C 1
ATOM 851 O O . ILE A 1 105 ? 13.808 -3.088 4.964 1.00 90.00 105 ILE A O 1
ATOM 855 N N . TYR A 1 106 ? 11.963 -1.818 5.164 1.00 85.44 106 TYR A N 1
ATOM 856 C CA . TYR A 1 106 ? 11.278 -2.262 3.949 1.00 85.44 106 TYR A CA 1
ATOM 857 C C . TYR A 1 106 ? 11.172 -1.172 2.868 1.00 85.44 106 TYR A C 1
ATOM 859 O O . TYR A 1 106 ? 10.436 -1.353 1.898 1.00 85.44 106 TYR A O 1
ATOM 867 N N . ASP A 1 107 ? 11.884 -0.047 3.008 1.00 90.06 107 ASP A N 1
ATOM 868 C CA . ASP A 1 107 ? 11.879 1.073 2.052 1.00 90.06 107 ASP A CA 1
ATOM 869 C C . ASP A 1 107 ? 12.753 0.766 0.823 1.00 90.06 107 ASP A C 1
ATOM 871 O O . ASP A 1 107 ? 13.702 1.480 0.498 1.00 90.06 107 ASP A O 1
ATOM 875 N N . PHE A 1 108 ? 12.448 -0.347 0.155 1.00 93.50 108 PHE A N 1
ATOM 876 C CA . PHE A 1 108 ? 13.123 -0.787 -1.058 1.00 93.50 108 PHE A CA 1
ATOM 877 C C . PHE A 1 108 ? 12.570 -0.060 -2.284 1.00 93.50 108 PHE A C 1
ATOM 879 O O . PHE A 1 108 ? 11.355 0.040 -2.490 1.00 93.50 108 PHE A O 1
ATOM 886 N N . ASP A 1 109 ? 13.477 0.389 -3.146 1.00 95.25 109 ASP A N 1
ATOM 887 C CA . ASP A 1 109 ? 13.146 1.099 -4.378 1.00 95.25 109 ASP A CA 1
ATOM 888 C C . ASP A 1 109 ? 12.305 0.241 -5.341 1.00 95.25 109 ASP A C 1
ATOM 890 O O . ASP A 1 109 ? 11.414 0.756 -6.012 1.00 95.25 109 ASP A O 1
ATOM 894 N N . GLU A 1 110 ? 12.536 -1.073 -5.385 1.00 94.62 110 GLU A N 1
ATOM 895 C CA . GLU A 1 110 ? 11.799 -2.020 -6.227 1.00 94.62 110 GLU A CA 1
ATOM 896 C C . GLU A 1 110 ? 10.339 -2.161 -5.780 1.00 94.62 110 GLU A C 1
ATOM 898 O O . GLU A 1 110 ? 9.439 -2.266 -6.613 1.00 94.62 110 GLU A O 1
ATOM 903 N N . TYR A 1 111 ? 10.091 -2.125 -4.468 1.00 94.38 111 TYR A N 1
ATOM 904 C CA . TYR A 1 111 ? 8.746 -2.206 -3.898 1.00 94.38 111 TYR A CA 1
ATOM 905 C C . TYR A 1 111 ? 7.988 -0.907 -4.170 1.00 94.38 111 TYR A C 1
ATOM 907 O O . TYR A 1 111 ? 6.835 -0.938 -4.601 1.00 94.38 111 TYR A O 1
ATOM 915 N N . LEU A 1 112 ? 8.660 0.233 -3.975 1.00 94.44 112 LEU A N 1
ATOM 916 C CA . LEU A 1 112 ? 8.128 1.550 -4.312 1.00 94.44 112 LEU A CA 1
ATOM 917 C C . LEU A 1 112 ? 7.793 1.656 -5.806 1.00 94.44 112 LEU A C 1
ATOM 919 O O . LEU A 1 112 ? 6.721 2.142 -6.160 1.00 94.44 112 LEU A O 1
ATOM 923 N N . LEU A 1 113 ? 8.678 1.182 -6.686 1.00 95.56 113 LEU A N 1
ATOM 924 C CA . LEU A 1 113 ? 8.428 1.163 -8.123 1.00 95.56 113 LEU A CA 1
ATOM 925 C C . LEU A 1 113 ? 7.244 0.259 -8.472 1.00 95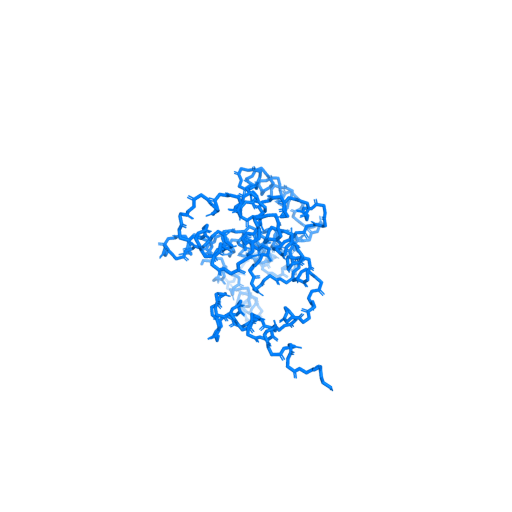.56 113 LEU A C 1
ATOM 927 O O . LEU A 1 113 ? 6.349 0.707 -9.182 1.00 95.56 113 LEU A O 1
ATOM 931 N N . ALA A 1 114 ? 7.218 -0.980 -7.968 1.00 95.38 114 ALA A N 1
ATOM 932 C CA . ALA A 1 114 ? 6.141 -1.936 -8.233 1.00 95.38 114 ALA A CA 1
ATOM 933 C C . ALA A 1 114 ? 4.778 -1.391 -7.790 1.00 95.38 114 ALA A C 1
ATOM 935 O O . ALA A 1 114 ? 3.792 -1.525 -8.513 1.00 95.38 114 ALA A O 1
ATOM 936 N N . TYR A 1 115 ? 4.735 -0.737 -6.628 1.00 94.88 115 TYR A N 1
ATOM 937 C CA . TYR A 1 115 ? 3.564 -0.014 -6.148 1.00 94.88 115 TYR A CA 1
ATOM 938 C C . TYR A 1 115 ? 3.134 1.096 -7.099 1.00 94.88 115 TYR A C 1
ATOM 940 O O . TYR A 1 115 ? 1.958 1.204 -7.442 1.00 94.88 115 TYR A O 1
ATOM 948 N N . TYR A 1 116 ? 4.093 1.921 -7.516 1.00 94.12 116 TYR A N 1
ATOM 949 C CA . TYR A 1 116 ? 3.835 3.099 -8.325 1.00 94.12 116 TYR A CA 1
ATOM 950 C C . TYR A 1 116 ? 3.269 2.739 -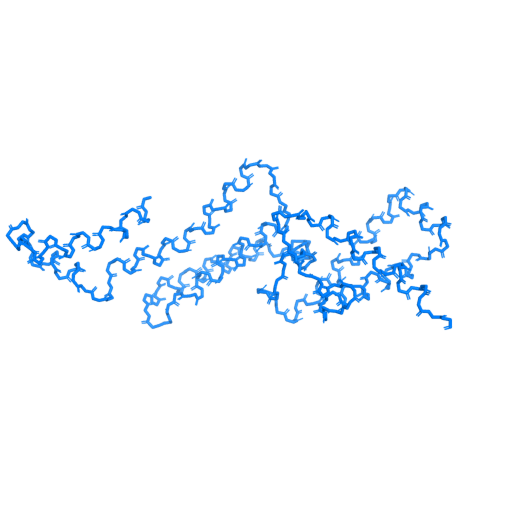9.698 1.00 94.12 116 TYR A C 1
ATOM 952 O O . TYR A 1 116 ? 2.267 3.312 -10.104 1.00 94.12 116 TYR A O 1
ATOM 960 N N . ILE A 1 117 ? 3.854 1.752 -10.382 1.00 93.50 117 ILE A N 1
ATOM 961 C CA . ILE A 1 117 ? 3.404 1.294 -11.709 1.00 93.50 117 ILE A CA 1
ATOM 962 C C . ILE A 1 117 ? 2.211 0.329 -11.640 1.00 93.50 117 ILE A C 1
ATOM 964 O O . ILE A 1 117 ? 1.802 -0.248 -12.649 1.00 93.50 117 ILE A O 1
ATOM 968 N N . HIS A 1 118 ? 1.650 0.082 -10.458 1.00 94.12 118 HIS A N 1
ATOM 969 C CA . HIS A 1 118 ? 0.465 -0.751 -10.357 1.00 94.12 118 HIS A CA 1
ATOM 970 C C . HIS A 1 118 ? -0.760 0.042 -10.851 1.00 94.12 118 HIS A C 1
ATOM 972 O O . HIS A 1 118 ? -1.026 1.116 -10.319 1.00 94.12 118 HIS A O 1
ATOM 978 N N . PRO A 1 119 ? -1.592 -0.467 -11.777 1.00 92.12 119 PRO A N 1
ATOM 979 C CA . PRO A 1 119 ? -2.749 0.280 -12.296 1.00 92.12 119 PRO A CA 1
ATOM 980 C C . PRO A 1 119 ? -3.791 0.664 -11.230 1.00 92.12 119 PRO A C 1
ATOM 982 O O . PRO A 1 119 ? -4.548 1.619 -11.376 1.00 92.12 119 PRO A O 1
ATOM 985 N N . GLY A 1 120 ? -3.826 -0.071 -10.116 1.00 90.44 120 GLY A N 1
ATOM 986 C CA . GLY A 1 120 ? -4.625 0.268 -8.933 1.00 90.44 120 GLY A CA 1
ATOM 987 C C . GLY A 1 120 ? -4.068 1.412 -8.075 1.00 90.44 120 GLY A C 1
ATOM 988 O O . GLY A 1 120 ? -4.704 1.784 -7.087 1.00 90.44 120 GLY A O 1
ATOM 989 N N . TYR A 1 121 ? -2.897 1.958 -8.406 1.00 89.56 121 TYR A N 1
ATOM 990 C CA . TYR A 1 121 ? -2.322 3.119 -7.739 1.00 89.56 121 TYR A CA 1
ATOM 991 C C . TYR A 1 121 ? -3.162 4.367 -8.027 1.00 89.56 121 TYR A C 1
ATOM 993 O O . TYR A 1 121 ? -3.480 4.694 -9.167 1.00 89.56 121 TYR A O 1
ATOM 1001 N N . LYS A 1 122 ? -3.541 5.086 -6.967 1.00 81.56 122 LYS A N 1
ATOM 1002 C CA . LYS A 1 122 ? -4.420 6.266 -7.051 1.00 81.56 122 LYS A CA 1
ATOM 1003 C C . LYS A 1 122 ? -3.766 7.539 -6.509 1.00 81.56 122 LYS A C 1
ATOM 1005 O O . LYS A 1 122 ? -4.475 8.419 -6.034 1.00 81.56 122 LYS A O 1
ATOM 1010 N N . GLY A 1 123 ? -2.435 7.632 -6.531 1.00 80.00 123 GLY A N 1
ATOM 1011 C CA . GLY A 1 123 ? -1.726 8.798 -5.983 1.00 80.00 123 GLY A CA 1
ATOM 1012 C C . GLY A 1 123 ? -1.563 8.784 -4.457 1.00 80.00 123 GLY A C 1
ATOM 1013 O O . GLY A 1 123 ? -1.303 9.818 -3.853 1.00 80.00 123 GLY A O 1
ATOM 1014 N N . ILE A 1 124 ? -1.765 7.640 -3.796 1.00 75.06 124 ILE A N 1
ATOM 1015 C CA . ILE A 1 124 ? -1.724 7.540 -2.327 1.00 75.06 124 ILE A CA 1
ATOM 1016 C C . ILE A 1 124 ? -0.300 7.193 -1.873 1.00 75.06 124 ILE A C 1
ATOM 1018 O O . ILE A 1 124 ? 0.349 6.348 -2.464 1.00 75.06 124 ILE A O 1
ATOM 1022 N N . GLY A 1 125 ? 0.202 7.808 -0.802 1.00 73.94 125 GLY A N 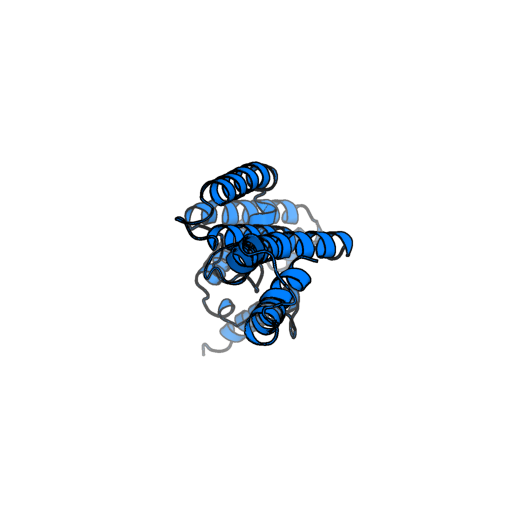1
ATOM 1023 C CA . GLY A 1 125 ? 1.395 7.320 -0.087 1.00 73.94 125 GLY A CA 1
ATOM 1024 C C . GLY A 1 125 ? 2.766 7.641 -0.700 1.00 73.94 125 GLY A C 1
ATOM 1025 O O . GLY A 1 125 ? 3.747 7.633 0.037 1.00 73.94 125 GLY A O 1
ATOM 1026 N N . VAL A 1 126 ? 2.857 8.000 -1.984 1.00 84.81 126 VAL A N 1
ATOM 1027 C CA . VAL A 1 126 ? 4.114 8.458 -2.612 1.00 84.81 126 VAL A CA 1
ATOM 1028 C C . VAL A 1 126 ? 4.149 9.981 -2.652 1.00 84.81 126 VAL A C 1
ATOM 1030 O O . VAL A 1 126 ? 3.237 10.612 -3.177 1.00 84.81 126 VAL A O 1
ATOM 1033 N N . LYS A 1 127 ? 5.208 10.574 -2.095 1.00 86.31 127 LYS A N 1
ATOM 1034 C CA . LYS A 1 127 ? 5.477 12.017 -2.183 1.00 86.31 127 LYS A CA 1
ATOM 1035 C C . LYS A 1 127 ? 6.245 12.331 -3.465 1.00 86.31 127 LYS A C 1
ATOM 1037 O O . LYS A 1 127 ? 7.056 11.512 -3.885 1.00 86.31 127 LYS A O 1
ATOM 1042 N N . GLU A 1 128 ? 6.090 13.537 -4.005 1.00 84.00 128 GLU A N 1
ATOM 1043 C CA . GLU A 1 128 ? 6.801 13.988 -5.217 1.00 84.00 128 GLU A CA 1
ATOM 1044 C C . GLU A 1 128 ? 8.322 13.797 -5.134 1.00 84.00 128 GLU A C 1
ATOM 1046 O O . GLU A 1 128 ? 8.940 13.342 -6.091 1.00 84.00 128 GLU A O 1
ATOM 1051 N N . ILE A 1 129 ? 8.922 14.022 -3.958 1.00 87.75 129 ILE A N 1
ATOM 1052 C CA . ILE A 1 129 ? 10.364 13.812 -3.726 1.00 87.75 129 ILE A CA 1
ATOM 1053 C C . ILE A 1 129 ? 10.835 12.375 -4.020 1.00 87.75 129 ILE A C 1
ATOM 1055 O O . ILE A 1 129 ? 12.009 12.146 -4.288 1.00 87.75 129 ILE A O 1
ATOM 1059 N N . GLN A 1 130 ? 9.930 11.394 -3.989 1.00 90.88 130 GLN A N 1
ATOM 1060 C CA . GLN A 1 130 ? 10.246 9.991 -4.255 1.00 90.88 130 GLN A CA 1
ATOM 1061 C C . GLN A 1 130 ? 10.267 9.665 -5.758 1.00 90.88 130 GLN A C 1
ATOM 1063 O O . GLN A 1 130 ? 10.693 8.578 -6.142 1.00 90.88 130 GLN A O 1
ATOM 1068 N N . TYR A 1 131 ? 9.836 10.586 -6.627 1.00 89.56 131 TYR A N 1
ATOM 1069 C CA . TYR A 1 131 ? 9.743 10.345 -8.068 1.00 89.56 131 TYR A CA 1
ATOM 1070 C C . TYR A 1 131 ? 11.105 10.039 -8.704 1.00 89.56 131 TYR A C 1
ATOM 1072 O O . TYR A 1 131 ? 11.227 9.117 -9.509 1.00 89.56 131 TYR A O 1
ATOM 1080 N N . GLN A 1 132 ? 12.160 10.725 -8.259 1.00 91.25 132 GLN A N 1
ATOM 1081 C CA . GLN A 1 132 ? 13.525 10.433 -8.705 1.00 91.25 132 GLN A CA 1
ATOM 1082 C C . GLN A 1 132 ? 13.955 9.000 -8.353 1.00 91.25 132 GLN A C 1
ATOM 1084 O O . GLN A 1 132 ? 14.592 8.336 -9.170 1.00 91.25 132 GLN A O 1
ATOM 1089 N N . ARG A 1 133 ? 13.566 8.484 -7.175 1.00 94.88 133 ARG A N 1
ATOM 1090 C CA . ARG A 1 133 ? 13.844 7.089 -6.785 1.00 94.88 133 ARG A CA 1
ATOM 1091 C C . ARG A 1 133 ? 13.113 6.101 -7.682 1.00 94.88 133 ARG A C 1
ATOM 1093 O O . ARG A 1 133 ? 13.717 5.125 -8.108 1.00 94.88 133 ARG A O 1
ATOM 1100 N N . ILE A 1 134 ? 11.855 6.379 -8.019 1.00 94.94 134 ILE A N 1
ATOM 1101 C CA . ILE A 1 134 ? 11.052 5.548 -8.928 1.00 94.94 134 ILE A CA 1
ATOM 1102 C C . ILE A 1 134 ? 11.708 5.463 -10.309 1.00 94.94 134 ILE A C 1
ATOM 1104 O O . ILE A 1 134 ? 11.926 4.366 -10.824 1.00 94.94 134 ILE A O 1
ATOM 1108 N N . GLN A 1 135 ? 12.081 6.605 -10.892 1.00 92.75 135 GLN A N 1
ATOM 1109 C CA . GLN A 1 135 ? 12.752 6.644 -12.193 1.00 92.75 135 GLN A CA 1
ATOM 1110 C C . GLN A 1 135 ? 14.105 5.921 -12.160 1.00 92.75 135 GLN A C 1
ATOM 1112 O O . GLN A 1 135 ? 14.408 5.127 -13.052 1.00 92.75 135 GLN A O 1
ATOM 1117 N N . ALA A 1 136 ? 14.899 6.137 -11.107 1.00 94.50 136 ALA A N 1
ATOM 1118 C CA . ALA A 1 136 ? 16.176 5.455 -10.930 1.00 94.50 136 ALA A CA 1
ATOM 1119 C C . ALA A 1 136 ? 16.000 3.933 -10.797 1.00 94.50 136 ALA A C 1
ATOM 1121 O O . ALA A 1 136 ? 16.738 3.174 -11.426 1.00 94.50 136 ALA A O 1
ATOM 1122 N N . ALA A 1 137 ? 15.009 3.476 -10.028 1.00 96.44 137 ALA A N 1
ATOM 1123 C CA . ALA A 1 137 ? 14.683 2.062 -9.877 1.00 96.44 137 ALA A CA 1
ATOM 1124 C C . ALA A 1 137 ? 14.297 1.428 -11.218 1.00 96.44 137 ALA A C 1
ATOM 1126 O O . ALA A 1 137 ? 14.839 0.386 -11.588 1.00 96.44 137 ALA A O 1
ATOM 1127 N N . ALA A 1 138 ? 13.425 2.090 -11.984 1.00 95.94 138 ALA A N 1
ATOM 1128 C CA . ALA A 1 138 ? 12.997 1.610 -13.292 1.00 95.94 138 ALA A CA 1
ATOM 1129 C C . ALA A 1 138 ? 14.177 1.494 -14.263 1.00 95.94 138 ALA A C 1
ATOM 1131 O O . ALA A 1 138 ? 14.342 0.465 -14.918 1.00 95.94 138 ALA A O 1
ATOM 1132 N N . ALA A 1 139 ? 15.046 2.509 -14.301 1.00 93.94 139 ALA A N 1
ATOM 1133 C CA . ALA A 1 139 ? 16.247 2.493 -15.127 1.00 93.94 139 ALA A CA 1
ATOM 1134 C C . ALA A 1 139 ? 17.208 1.357 -14.735 1.00 93.94 139 ALA A C 1
ATOM 1136 O O . ALA A 1 139 ? 17.747 0.681 -15.613 1.00 93.94 139 ALA A O 1
ATOM 1137 N N . ARG A 1 140 ? 17.402 1.100 -13.432 1.00 95.00 140 ARG A N 1
ATOM 1138 C CA . ARG A 1 140 ? 18.241 -0.013 -12.953 1.00 95.00 140 ARG A CA 1
ATOM 1139 C C . ARG A 1 140 ? 17.670 -1.372 -13.347 1.00 95.00 140 ARG A C 1
ATOM 1141 O O . ARG A 1 140 ? 18.415 -2.199 -13.869 1.00 95.00 140 ARG A O 1
ATOM 1148 N N . ILE A 1 141 ? 16.372 -1.601 -13.138 1.00 94.25 141 ILE A N 1
ATOM 1149 C CA . ILE A 1 141 ? 15.718 -2.859 -13.534 1.00 94.25 141 ILE A CA 1
ATOM 1150 C C . ILE A 1 141 ? 15.816 -3.043 -15.048 1.00 94.25 141 ILE A C 1
ATOM 1152 O O . ILE A 1 141 ? 16.216 -4.111 -15.504 1.00 94.25 141 ILE A O 1
ATOM 1156 N N . TRP A 1 142 ? 15.561 -1.994 -15.832 1.00 93.25 142 TRP A N 1
ATOM 1157 C CA . TRP A 1 142 ? 15.730 -2.027 -17.283 1.00 93.25 142 TRP A CA 1
ATOM 1158 C C . TRP A 1 142 ? 17.148 -2.448 -17.695 1.00 93.25 142 TRP A C 1
ATOM 1160 O O . TRP A 1 142 ? 17.327 -3.362 -18.499 1.00 93.25 142 TRP A O 1
ATOM 1170 N N . GLN A 1 143 ? 18.178 -1.845 -17.097 1.00 91.81 143 GLN A N 1
ATOM 1171 C CA . GLN A 1 143 ? 19.573 -2.216 -17.355 1.00 91.81 143 GLN A CA 1
ATOM 1172 C C . GLN A 1 143 ? 19.880 -3.675 -16.993 1.00 91.81 143 GLN A C 1
ATOM 1174 O O . GLN A 1 143 ? 20.670 -4.324 -17.680 1.00 91.81 143 GLN A O 1
ATOM 1179 N N . GLN A 1 144 ? 19.271 -4.206 -15.931 1.00 92.75 144 GLN A N 1
ATOM 1180 C CA . GLN A 1 144 ? 19.401 -5.617 -15.570 1.00 92.75 144 GLN A CA 1
ATOM 1181 C C . GLN A 1 144 ? 18.687 -6.524 -16.579 1.00 92.75 144 GLN A C 1
ATOM 1183 O O . GLN A 1 144 ? 19.265 -7.525 -16.997 1.00 92.75 144 GLN A O 1
ATOM 1188 N N . MET A 1 145 ? 17.490 -6.149 -17.038 1.00 91.50 145 MET A N 1
ATOM 1189 C CA . MET A 1 145 ? 16.736 -6.882 -18.060 1.00 91.50 145 MET A CA 1
ATOM 1190 C C . MET A 1 145 ? 17.496 -6.978 -19.387 1.00 91.50 145 MET A C 1
ATOM 1192 O O . MET A 1 145 ? 17.450 -8.010 -20.046 1.00 91.50 145 MET A O 1
ATOM 1196 N N . LEU A 1 146 ? 18.277 -5.957 -19.753 1.00 89.69 146 LEU A N 1
ATOM 1197 C CA . LEU A 1 146 ? 19.139 -5.986 -20.943 1.00 89.69 146 LEU A CA 1
ATOM 1198 C C . LEU A 1 146 ? 20.234 -7.064 -20.911 1.00 89.69 146 LEU A C 1
ATOM 1200 O O . LEU A 1 146 ? 20.847 -7.329 -21.946 1.00 89.69 146 LEU A O 1
ATOM 1204 N N . LYS A 1 147 ? 20.516 -7.661 -19.747 1.00 90.81 147 LYS A N 1
ATOM 1205 C CA . LYS A 1 147 ? 21.437 -8.801 -19.629 1.00 90.81 147 LYS A CA 1
ATOM 1206 C C . LYS A 1 147 ? 20.787 -10.117 -20.066 1.00 90.81 147 LYS A C 1
ATOM 1208 O O . LYS A 1 147 ? 21.503 -11.090 -20.278 1.00 90.81 147 LYS A O 1
ATOM 1213 N N . ILE A 1 148 ? 19.461 -10.151 -20.208 1.00 93.50 148 ILE A N 1
ATOM 1214 C CA . ILE A 1 148 ? 18.716 -11.310 -20.701 1.00 93.50 148 ILE A CA 1
ATOM 1215 C C . ILE A 1 148 ? 18.862 -11.357 -22.233 1.00 93.50 148 ILE A C 1
ATOM 1217 O O . ILE A 1 148 ? 18.459 -10.396 -22.901 1.00 93.50 148 ILE A O 1
ATOM 1221 N N . PRO A 1 149 ? 19.416 -12.444 -22.810 1.00 92.88 149 PRO A N 1
ATOM 1222 C CA . PRO A 1 149 ? 19.704 -12.525 -24.244 1.00 92.88 149 PRO A CA 1
ATOM 1223 C C . PRO A 1 149 ? 18.489 -12.253 -25.136 1.00 92.88 149 PRO A C 1
ATOM 1225 O O . PRO A 1 149 ? 18.603 -11.499 -26.101 1.00 92.88 149 PRO A O 1
ATOM 1228 N N . ASP A 1 150 ? 17.321 -12.784 -24.774 1.00 92.75 150 ASP A N 1
ATOM 1229 C CA . ASP A 1 150 ? 16.091 -12.641 -25.562 1.00 92.75 150 ASP A CA 1
ATOM 1230 C C . ASP A 1 150 ? 15.617 -11.186 -25.649 1.00 92.75 150 ASP A C 1
ATOM 1232 O O . ASP A 1 150 ? 15.201 -10.721 -26.710 1.00 92.75 150 ASP A O 1
ATOM 1236 N N . ILE A 1 151 ? 15.744 -10.428 -24.555 1.00 88.31 151 ILE A N 1
ATOM 1237 C CA . ILE A 1 151 ? 15.373 -9.007 -24.515 1.00 88.31 151 ILE A CA 1
ATOM 1238 C C . ILE A 1 151 ? 16.355 -8.186 -25.354 1.00 88.31 151 ILE A C 1
ATOM 1240 O O . ILE A 1 151 ? 15.949 -7.322 -26.134 1.00 88.31 151 ILE A O 1
ATOM 1244 N N . ALA A 1 152 ? 17.654 -8.471 -25.241 1.00 86.88 152 ALA A N 1
ATOM 1245 C CA . ALA A 1 152 ? 18.666 -7.801 -26.049 1.00 86.88 152 ALA A CA 1
ATOM 1246 C C . ALA A 1 152 ? 18.481 -8.088 -27.553 1.00 86.88 152 ALA A C 1
ATOM 1248 O O . ALA A 1 152 ? 18.597 -7.177 -28.378 1.00 86.88 152 ALA A O 1
ATOM 1249 N N . ALA A 1 153 ? 18.156 -9.335 -27.908 1.00 89.06 153 ALA A N 1
ATOM 1250 C CA . ALA A 1 153 ? 17.856 -9.744 -29.276 1.00 89.06 153 ALA A CA 1
ATOM 1251 C C . ALA A 1 153 ? 16.585 -9.069 -29.811 1.00 89.06 153 ALA A C 1
ATOM 1253 O O . ALA A 1 153 ? 16.589 -8.589 -30.946 1.00 89.06 153 ALA A O 1
ATOM 1254 N N . TYR A 1 154 ? 15.534 -8.961 -28.991 1.00 88.75 154 TYR A N 1
ATOM 1255 C CA . TYR A 1 154 ? 14.302 -8.250 -29.339 1.00 88.75 154 TYR A CA 1
ATOM 1256 C C . TYR A 1 154 ? 14.578 -6.789 -29.712 1.00 88.75 154 TYR A C 1
ATOM 1258 O O . TYR A 1 154 ? 14.177 -6.336 -30.782 1.00 88.75 154 TYR A O 1
ATOM 1266 N N . LEU A 1 155 ? 15.338 -6.060 -28.889 1.00 86.62 155 LEU A N 1
ATOM 1267 C CA . LEU A 1 155 ? 15.672 -4.662 -29.182 1.00 86.62 155 LEU A CA 1
ATOM 1268 C C . LEU A 1 155 ? 16.436 -4.512 -30.496 1.00 86.62 155 LEU A C 1
ATOM 1270 O O . LEU A 1 155 ? 16.120 -3.631 -31.294 1.00 86.62 155 LEU A O 1
ATOM 1274 N N . LYS A 1 156 ? 17.396 -5.408 -30.752 1.00 85.94 156 LYS A N 1
ATOM 1275 C CA . LYS A 1 156 ? 18.151 -5.417 -32.008 1.00 85.94 156 LYS A CA 1
ATOM 1276 C C . LYS A 1 156 ? 17.243 -5.692 -33.209 1.00 85.94 156 LYS A C 1
ATOM 1278 O O . LYS A 1 156 ? 17.370 -5.009 -34.217 1.00 85.94 156 LYS A O 1
ATOM 1283 N N . LYS A 1 157 ? 16.319 -6.652 -33.095 1.00 90.19 157 LYS A N 1
ATOM 1284 C CA . LYS A 1 157 ? 15.348 -6.993 -34.148 1.00 90.19 157 LYS A CA 1
ATOM 1285 C C . LYS A 1 157 ? 14.451 -5.808 -34.514 1.00 90.19 157 LYS A C 1
ATOM 1287 O O . LYS A 1 157 ? 14.113 -5.647 -35.680 1.00 90.19 157 LYS A O 1
ATOM 1292 N N . HIS A 1 158 ? 14.086 -4.990 -33.532 1.00 83.75 158 HIS A N 1
ATOM 1293 C CA . HIS A 1 158 ? 13.217 -3.830 -33.720 1.00 83.75 158 HIS A CA 1
ATOM 1294 C C . HIS A 1 158 ? 13.984 -2.511 -33.931 1.00 83.75 158 HIS A C 1
ATOM 1296 O O . HIS A 1 158 ? 13.366 -1.457 -33.922 1.00 83.75 158 HIS A O 1
ATOM 1302 N N . ASN A 1 159 ? 15.308 -2.537 -34.148 1.00 84.56 159 ASN A N 1
ATOM 1303 C CA . ASN A 1 159 ? 16.158 -1.345 -34.311 1.00 84.56 159 ASN A CA 1
ATOM 1304 C C . ASN A 1 159 ? 16.111 -0.350 -33.131 1.00 84.56 159 ASN A C 1
ATOM 1306 O O . ASN A 1 159 ? 16.400 0.836 -33.291 1.00 84.56 159 ASN A O 1
ATOM 1310 N N . HIS A 1 160 ? 15.794 -0.817 -31.921 1.00 83.25 160 HIS A N 1
ATOM 1311 C CA . HIS A 1 160 ? 15.809 0.017 -30.721 1.00 83.25 160 HIS A CA 1
ATOM 1312 C C . HIS A 1 160 ? 17.201 -0.002 -30.082 1.00 83.25 160 HIS A C 1
ATOM 1314 O O . HIS A 1 160 ? 17.737 -1.057 -29.734 1.00 83.25 160 HIS A O 1
ATOM 1320 N N . SER A 1 161 ? 17.794 1.177 -29.869 1.00 86.62 161 SER A N 1
ATOM 1321 C CA . SER A 1 161 ? 19.025 1.280 -29.079 1.00 86.62 161 SER A CA 1
ATOM 1322 C C . SER A 1 161 ? 18.719 1.143 -27.584 1.00 86.62 161 SER A C 1
ATOM 1324 O O . SER A 1 161 ? 17.671 1.587 -27.117 1.00 86.62 161 SER A O 1
ATOM 1326 N N . LYS A 1 162 ? 19.665 0.592 -26.808 1.00 86.38 162 LYS A N 1
ATOM 1327 C CA . LYS A 1 162 ? 19.543 0.450 -25.339 1.00 86.38 162 LYS A CA 1
ATOM 1328 C C . LYS A 1 162 ? 19.203 1.772 -24.642 1.00 86.38 162 LYS A C 1
ATOM 1330 O O . LYS A 1 162 ? 18.458 1.782 -23.663 1.00 86.38 162 LYS A O 1
ATOM 1335 N N . ARG A 1 163 ? 19.786 2.868 -25.143 1.00 87.06 163 ARG A N 1
ATOM 1336 C CA . ARG A 1 163 ? 19.558 4.231 -24.655 1.00 87.06 163 ARG A CA 1
ATOM 1337 C C . ARG A 1 163 ? 18.141 4.686 -24.979 1.00 87.06 163 ARG A C 1
ATOM 1339 O O . ARG A 1 163 ? 17.416 5.059 -24.067 1.00 87.06 163 ARG A O 1
ATOM 1346 N N . HIS A 1 164 ? 17.743 4.578 -26.244 1.00 87.31 164 HIS A N 1
ATOM 1347 C CA . HIS A 1 164 ? 16.424 5.009 -26.691 1.00 87.31 164 HIS A CA 1
ATOM 1348 C C . HIS A 1 164 ? 15.303 4.277 -25.942 1.00 87.31 164 HIS A C 1
ATOM 1350 O O . HIS A 1 164 ? 14.392 4.905 -25.422 1.00 87.31 164 HIS A O 1
ATOM 1356 N N . SER A 1 165 ? 15.407 2.957 -25.781 1.00 87.38 165 SER A N 1
ATOM 1357 C CA . SER A 1 165 ? 14.426 2.181 -25.013 1.00 87.38 165 SER A CA 1
ATOM 1358 C C . SER A 1 165 ? 14.343 2.587 -23.535 1.00 87.38 165 SER A C 1
ATOM 1360 O O . SER A 1 165 ? 13.269 2.526 -22.946 1.00 87.38 165 SER A O 1
ATOM 1362 N N . ALA A 1 166 ? 15.460 3.012 -22.931 1.00 89.12 166 ALA A N 1
ATOM 1363 C CA . ALA A 1 166 ? 15.460 3.510 -21.556 1.00 89.12 166 ALA A CA 1
ATOM 1364 C C . ALA A 1 166 ? 14.788 4.889 -21.458 1.00 89.12 166 ALA A C 1
ATOM 1366 O O . ALA A 1 166 ? 14.008 5.127 -20.540 1.00 89.12 166 ALA A O 1
ATOM 1367 N N . GLU A 1 167 ? 15.061 5.781 -22.414 1.00 90.19 167 GLU A N 1
ATOM 1368 C CA . GLU A 1 167 ? 14.419 7.099 -22.512 1.00 90.19 167 GLU A CA 1
ATOM 1369 C C . GLU A 1 167 ? 12.901 6.957 -22.704 1.00 90.19 167 GLU A C 1
ATOM 1371 O O . GLU A 1 167 ? 12.136 7.616 -22.002 1.00 90.19 167 GLU A O 1
ATOM 1376 N N . VAL A 1 168 ? 12.462 6.028 -23.562 1.00 90.00 168 VAL A N 1
ATOM 1377 C CA . VAL A 1 168 ? 11.039 5.703 -23.758 1.00 90.00 168 VAL A CA 1
ATOM 1378 C C . VAL A 1 168 ? 10.397 5.193 -22.467 1.00 90.00 168 VAL A C 1
ATOM 1380 O O . VAL A 1 168 ? 9.332 5.676 -22.096 1.00 90.00 168 VAL A O 1
ATOM 1383 N N . LEU A 1 169 ? 11.042 4.272 -21.741 1.00 91.19 169 LEU A N 1
ATOM 1384 C CA . LEU A 1 169 ? 10.523 3.781 -20.459 1.00 91.19 169 LEU A CA 1
ATOM 1385 C C . LEU A 1 169 ? 10.313 4.924 -19.454 1.00 91.19 169 LEU A C 1
ATOM 1387 O O . LEU A 1 169 ? 9.275 4.998 -18.798 1.00 91.19 169 LEU A O 1
ATOM 1391 N N . LEU A 1 170 ? 11.291 5.822 -19.324 1.00 92.31 170 LEU A N 1
ATOM 1392 C CA . LEU A 1 170 ? 11.196 6.953 -18.399 1.00 92.31 170 LEU A CA 1
ATOM 1393 C C . LEU A 1 170 ? 10.119 7.960 -18.823 1.00 92.31 170 LEU A C 1
ATOM 1395 O O . LEU A 1 170 ? 9.431 8.499 -17.954 1.00 92.31 170 LEU A O 1
ATOM 1399 N N . ALA A 1 171 ? 9.948 8.179 -20.129 1.00 91.00 171 ALA A N 1
ATOM 1400 C CA . ALA A 1 171 ? 8.868 8.999 -20.670 1.00 91.00 171 ALA A CA 1
ATOM 1401 C C . ALA A 1 171 ? 7.492 8.392 -20.348 1.00 91.00 171 ALA A C 1
ATOM 1403 O O . ALA A 1 171 ? 6.644 9.087 -19.795 1.00 91.00 171 ALA A O 1
ATOM 1404 N N . GLN A 1 172 ? 7.308 7.086 -20.567 1.00 90.06 172 GLN A N 1
ATOM 1405 C CA . GLN A 1 172 ? 6.062 6.372 -20.260 1.00 90.06 172 GLN A CA 1
ATOM 1406 C C . GLN A 1 172 ? 5.715 6.394 -18.765 1.00 90.06 172 GLN A C 1
ATOM 1408 O O . GLN A 1 172 ? 4.550 6.537 -18.401 1.00 90.06 172 GLN A O 1
ATOM 1413 N N . ILE A 1 173 ? 6.710 6.297 -17.875 1.00 90.81 173 ILE A N 1
ATOM 1414 C CA . ILE A 1 173 ? 6.493 6.472 -16.427 1.00 90.81 173 ILE A CA 1
ATOM 1415 C C . ILE A 1 173 ? 5.983 7.888 -16.119 1.00 90.81 173 ILE A C 1
ATOM 1417 O O . ILE A 1 173 ? 5.100 8.049 -15.275 1.00 90.81 173 ILE A O 1
ATOM 1421 N N . GLY A 1 174 ? 6.500 8.905 -16.815 1.00 88.44 174 GLY A N 1
ATOM 1422 C CA . GLY A 1 174 ? 6.024 10.286 -16.700 1.00 88.44 174 GLY A CA 1
ATOM 1423 C C . GLY A 1 174 ? 4.608 10.484 -17.237 1.00 88.44 174 GLY A C 1
ATOM 1424 O O . GLY A 1 174 ? 3.779 11.102 -16.578 1.00 88.44 174 GLY A O 1
ATOM 1425 N N . GLU A 1 175 ? 4.288 9.912 -18.390 1.00 89.75 175 GLU A N 1
ATOM 1426 C CA . GLU A 1 175 ? 2.937 9.933 -18.960 1.00 89.75 175 GLU A CA 1
ATOM 1427 C C . GLU A 1 175 ? 1.922 9.229 -18.049 1.00 89.75 175 GLU A C 1
ATOM 1429 O O . GLU A 1 175 ? 0.840 9.754 -17.774 1.00 89.75 175 GLU A O 1
ATOM 1434 N N . PHE A 1 176 ? 2.302 8.076 -17.491 1.00 88.75 176 PHE A N 1
ATOM 1435 C CA . PHE A 1 176 ? 1.504 7.371 -16.494 1.00 88.75 176 PHE A CA 1
ATOM 1436 C C . PHE A 1 176 ? 1.268 8.232 -15.244 1.00 88.75 176 PHE A C 1
ATOM 1438 O O . PHE A 1 176 ? 0.141 8.306 -14.750 1.00 88.75 176 PHE A O 1
ATOM 1445 N N . HIS A 1 177 ? 2.295 8.942 -14.763 1.00 86.19 177 HIS A N 1
ATOM 1446 C CA . HIS A 1 177 ? 2.167 9.874 -13.641 1.00 86.19 177 HIS A CA 1
ATOM 1447 C C . HIS A 1 177 ? 1.144 10.982 -13.916 1.00 86.19 177 HIS A C 1
ATOM 1449 O O . HIS A 1 177 ? 0.291 11.269 -13.073 1.00 86.19 177 HIS A O 1
ATOM 1455 N N . LEU A 1 178 ? 1.221 11.574 -15.109 1.00 88.00 178 LEU A N 1
ATOM 1456 C CA . LEU A 1 178 ? 0.332 12.639 -15.563 1.00 88.00 178 LEU A CA 1
ATOM 1457 C C . LEU A 1 178 ? -1.062 12.125 -15.951 1.00 88.00 178 LEU A C 1
ATOM 1459 O O . LEU A 1 178 ? -1.953 12.933 -16.212 1.00 88.00 178 LEU A O 1
ATOM 1463 N N . LYS A 1 179 ? -1.264 10.799 -15.968 1.00 87.75 179 LYS A N 1
ATOM 1464 C CA . LYS A 1 179 ? -2.484 10.135 -16.443 1.00 87.75 179 LYS A CA 1
ATOM 1465 C C . LYS A 1 179 ? -2.876 10.633 -17.832 1.00 87.75 179 LYS A C 1
ATOM 1467 O O . LYS A 1 179 ? -4.045 10.918 -18.082 1.00 87.75 179 LYS A O 1
ATOM 1472 N N . THR A 1 180 ? -1.906 10.784 -18.726 1.00 88.88 180 THR A N 1
ATOM 1473 C CA . THR A 1 180 ? -2.189 11.078 -20.133 1.00 88.88 180 THR A CA 1
ATOM 1474 C C . THR A 1 180 ? -2.752 9.831 -20.810 1.00 88.88 180 THR A C 1
ATOM 1476 O O . THR A 1 180 ? -2.568 8.716 -20.321 1.00 88.88 180 THR A O 1
ATOM 1479 N N . ALA A 1 181 ? -3.478 9.989 -21.921 1.00 86.44 181 ALA A N 1
ATOM 1480 C CA . ALA A 1 181 ? -3.861 8.835 -22.731 1.00 86.44 181 ALA A CA 1
ATOM 1481 C C . ALA A 1 181 ? -2.585 8.076 -23.150 1.00 86.44 181 ALA A C 1
ATOM 1483 O O . ALA A 1 181 ? -1.615 8.732 -23.531 1.00 86.44 181 ALA A O 1
ATOM 1484 N N . PRO A 1 182 ? -2.550 6.735 -23.043 1.00 88.12 182 PRO A N 1
ATOM 1485 C CA . PRO A 1 182 ? -3.655 5.807 -22.761 1.00 88.12 182 PRO A CA 1
ATOM 1486 C C . PRO A 1 182 ? -3.801 5.409 -21.274 1.00 88.12 182 PRO A C 1
ATOM 1488 O O . PRO A 1 182 ? -4.637 4.573 -20.922 1.00 88.12 182 PRO A O 1
ATOM 1491 N N . TYR A 1 183 ? -2.987 5.983 -20.388 1.00 88.94 183 TYR A N 1
ATOM 1492 C CA . TYR A 1 183 ? -2.901 5.665 -18.957 1.00 88.94 183 TYR A CA 1
ATOM 1493 C C . TYR A 1 183 ? -4.014 6.291 -18.099 1.00 88.94 183 TYR A C 1
ATOM 1495 O O . TYR A 1 183 ? -4.110 6.018 -16.904 1.00 88.94 183 TYR A O 1
ATOM 1503 N N . ASN A 1 184 ? -4.881 7.111 -18.695 1.00 88.62 184 ASN A N 1
ATOM 1504 C CA . ASN A 1 184 ? -6.072 7.679 -18.056 1.00 88.62 184 ASN A CA 1
ATOM 1505 C C . ASN A 1 184 ? -7.219 6.670 -17.851 1.00 88.62 184 ASN A C 1
ATOM 1507 O O . ASN A 1 184 ? -8.201 6.993 -17.180 1.00 88.62 184 ASN A O 1
ATOM 1511 N N . SER A 1 185 ? -7.115 5.466 -18.418 1.00 87.38 185 SER A N 1
ATOM 1512 C CA . SER A 1 185 ? -8.147 4.431 -18.312 1.00 87.38 185 SER A CA 1
ATOM 1513 C C . SER A 1 185 ? -8.280 3.900 -16.876 1.00 87.38 185 SER A C 1
ATOM 1515 O O . SER A 1 185 ? -7.274 3.591 -16.237 1.00 87.38 185 SER A O 1
ATOM 1517 N N . PRO A 1 186 ? -9.497 3.723 -16.333 1.00 88.44 186 PRO A N 1
ATOM 1518 C CA . PRO A 1 186 ? -9.663 3.188 -14.988 1.00 88.44 186 PRO A CA 1
ATOM 1519 C C . PRO A 1 186 ? -9.224 1.719 -14.912 1.00 88.44 186 PRO A C 1
ATOM 1521 O O . PRO A 1 186 ? -9.481 0.926 -15.815 1.00 88.44 186 PRO A O 1
ATOM 1524 N N . TYR A 1 187 ? -8.600 1.339 -13.797 1.00 91.69 187 TYR A N 1
ATOM 1525 C CA . TYR A 1 187 ? -8.309 -0.057 -13.483 1.00 91.69 187 TYR A CA 1
ATOM 1526 C C . TYR A 1 187 ? -9.423 -0.675 -12.630 1.00 91.69 187 TYR A C 1
ATOM 1528 O O . TYR A 1 187 ? -9.769 -0.139 -11.571 1.00 91.69 187 TYR A O 1
ATOM 1536 N N . ASN A 1 188 ? -9.944 -1.829 -13.060 1.00 90.81 188 ASN A N 1
ATOM 1537 C CA . ASN A 1 188 ? -10.876 -2.650 -12.290 1.00 90.81 188 ASN A CA 1
ATOM 1538 C C . ASN A 1 188 ? -10.286 -4.048 -12.061 1.00 90.81 188 ASN A C 1
ATOM 1540 O O . ASN A 1 188 ? -10.216 -4.853 -12.985 1.00 90.81 188 ASN A O 1
ATOM 1544 N N . SER A 1 189 ? -9.921 -4.355 -10.815 1.00 89.06 189 SER A N 1
ATOM 1545 C CA . SER A 1 189 ? -9.327 -5.643 -10.436 1.00 89.06 189 SER A CA 1
ATOM 1546 C C . SER A 1 189 ? -10.278 -6.841 -10.535 1.00 89.06 189 SER A C 1
ATOM 1548 O O . SER A 1 189 ? -9.815 -7.975 -10.473 1.00 89.06 189 SER A O 1
ATOM 1550 N N . GLN A 1 190 ? -11.591 -6.622 -10.679 1.00 92.06 190 GLN A N 1
ATOM 1551 C CA . GLN A 1 190 ? -12.563 -7.694 -10.934 1.00 92.06 190 GLN A CA 1
ATOM 1552 C C . GLN A 1 190 ? -12.612 -8.102 -12.412 1.00 92.06 190 GLN A C 1
ATOM 1554 O O . GLN A 1 190 ? -13.087 -9.189 -12.724 1.00 92.06 190 GLN A O 1
ATOM 1559 N N . ILE A 1 191 ? -12.145 -7.232 -13.313 1.00 89.00 191 ILE A N 1
ATOM 1560 C CA . ILE A 1 191 ? -12.231 -7.420 -14.769 1.00 89.00 191 ILE A CA 1
ATOM 1561 C C . ILE A 1 191 ? -10.842 -7.661 -15.369 1.00 89.00 191 ILE A C 1
ATOM 1563 O O . ILE A 1 191 ? -10.680 -8.491 -16.259 1.00 89.00 191 ILE A O 1
ATOM 1567 N N . ASN A 1 192 ? -9.825 -6.955 -14.873 1.00 89.75 192 ASN A N 1
ATOM 1568 C CA . ASN A 1 192 ? -8.479 -6.950 -15.424 1.00 89.75 192 ASN A CA 1
ATOM 1569 C C . ASN A 1 192 ? -7.447 -7.345 -14.370 1.00 89.75 192 ASN A C 1
ATOM 1571 O O . ASN A 1 192 ? -7.484 -6.896 -13.227 1.00 89.75 192 ASN A O 1
ATOM 1575 N N . THR A 1 193 ? -6.443 -8.104 -14.801 1.00 91.25 193 THR A N 1
ATOM 1576 C CA . THR A 1 193 ? -5.162 -8.180 -14.092 1.00 91.25 193 THR A CA 1
ATOM 1577 C C . THR A 1 193 ? -4.313 -6.947 -14.420 1.00 91.25 193 THR A C 1
ATOM 1579 O O . THR A 1 193 ? -4.498 -6.365 -15.499 1.00 91.25 193 THR A O 1
ATOM 1582 N N . PRO A 1 194 ? -3.328 -6.575 -13.578 1.00 91.81 194 PRO A N 1
ATOM 1583 C CA . PRO A 1 194 ? -2.416 -5.470 -13.878 1.00 91.81 194 PRO A CA 1
ATOM 1584 C C . PRO A 1 194 ? -1.762 -5.605 -15.257 1.00 91.81 194 PRO A C 1
ATOM 1586 O O . PRO A 1 194 ? -1.721 -4.651 -16.029 1.00 91.81 194 PRO A O 1
ATOM 1589 N N . LEU A 1 195 ? -1.328 -6.820 -15.608 1.00 91.00 195 LEU A N 1
ATOM 1590 C CA . LEU A 1 195 ? -0.716 -7.108 -16.903 1.00 91.00 195 LEU A CA 1
ATOM 1591 C C . LEU A 1 195 ? -1.691 -6.898 -18.070 1.00 91.00 195 LEU A C 1
ATOM 1593 O O . LEU A 1 195 ? -1.312 -6.330 -19.091 1.00 91.00 195 LEU A O 1
ATOM 1597 N N . SER A 1 196 ? -2.942 -7.349 -17.936 1.00 91.81 196 SER A N 1
ATOM 1598 C CA . SER A 1 196 ? -3.944 -7.155 -18.991 1.00 91.81 196 SER A CA 1
ATOM 1599 C C . SER A 1 196 ? -4.279 -5.678 -19.210 1.00 91.81 196 SER A C 1
ATOM 1601 O O . SER A 1 196 ? -4.433 -5.262 -20.353 1.00 91.81 196 SER A O 1
ATOM 1603 N N . TRP A 1 197 ? -4.305 -4.874 -18.141 1.00 93.31 197 TRP A N 1
ATOM 1604 C CA . TRP A 1 197 ? -4.525 -3.431 -18.235 1.00 93.31 197 TRP A CA 1
ATOM 1605 C C . TRP A 1 197 ? -3.367 -2.739 -18.965 1.00 93.31 197 TRP A C 1
ATOM 1607 O O . TRP A 1 197 ? -3.596 -1.997 -19.915 1.00 93.31 197 TRP A O 1
ATOM 1617 N N . TRP A 1 198 ? -2.117 -3.073 -18.618 1.00 91.31 198 TRP A N 1
ATOM 1618 C CA . TRP A 1 198 ? -0.941 -2.539 -19.315 1.00 91.31 198 TRP A CA 1
ATOM 1619 C C . TRP A 1 198 ? -0.932 -2.884 -20.810 1.00 91.31 198 TRP A C 1
ATOM 1621 O O . TRP A 1 198 ? -0.565 -2.050 -21.635 1.00 91.31 198 TRP A O 1
ATOM 1631 N N . ARG A 1 199 ? -1.389 -4.086 -21.185 1.00 89.44 199 ARG A N 1
ATOM 1632 C CA . ARG A 1 199 ? -1.529 -4.478 -22.598 1.00 89.44 199 ARG A CA 1
ATOM 1633 C C . ARG A 1 199 ? -2.559 -3.632 -23.346 1.00 89.44 199 ARG A C 1
ATOM 1635 O O . ARG A 1 199 ? -2.310 -3.283 -24.493 1.00 89.44 199 ARG A O 1
ATOM 1642 N N . MET A 1 200 ? -3.676 -3.268 -22.713 1.00 87.56 200 MET A N 1
ATOM 1643 C CA . MET A 1 200 ? -4.673 -2.385 -23.333 1.00 87.56 200 MET A CA 1
ATOM 1644 C C . MET A 1 200 ? -4.094 -0.998 -23.635 1.00 87.56 200 MET A C 1
ATOM 1646 O O . MET A 1 200 ? -4.368 -0.440 -24.695 1.00 87.56 200 MET A O 1
ATOM 1650 N N . CYS A 1 201 ? -3.250 -0.470 -22.744 1.00 86.38 201 CYS A N 1
ATOM 1651 C CA . CYS A 1 201 ? -2.557 0.796 -22.974 1.00 86.38 201 CYS A CA 1
ATOM 1652 C C . CYS A 1 201 ? -1.617 0.735 -24.190 1.00 86.38 201 CYS A C 1
ATOM 1654 O O . CYS A 1 201 ? -1.578 1.674 -24.976 1.00 86.38 201 CYS A O 1
ATOM 1656 N N . LEU A 1 202 ? -0.898 -0.374 -24.389 1.00 74.12 202 LEU A N 1
ATOM 1657 C CA . LEU A 1 202 ? -0.013 -0.538 -25.551 1.00 74.12 202 LEU A CA 1
ATOM 1658 C C . LEU A 1 202 ? -0.787 -0.553 -26.874 1.00 74.12 202 LEU A C 1
ATOM 1660 O O . LEU A 1 202 ? -0.411 0.138 -27.813 1.00 74.12 202 LEU A O 1
ATOM 1664 N N . VAL A 1 203 ? -1.900 -1.285 -26.921 1.00 63.34 203 VAL A N 1
ATOM 1665 C CA . VAL A 1 203 ? -2.749 -1.385 -28.116 1.00 63.34 203 VAL A CA 1
ATOM 1666 C C . VAL A 1 203 ? -3.328 -0.017 -28.503 1.00 63.34 203 VAL A C 1
ATOM 1668 O O . VAL A 1 203 ? -3.352 0.343 -29.677 1.00 63.34 203 VAL A O 1
ATOM 1671 N N . ALA A 1 204 ? -3.733 0.795 -27.524 1.00 60.91 204 ALA A N 1
ATOM 1672 C CA . ALA A 1 204 ? -4.203 2.158 -27.776 1.00 60.91 204 ALA A CA 1
ATOM 1673 C C . ALA A 1 204 ? -3.115 3.071 -28.383 1.00 60.91 204 ALA A C 1
ATOM 1675 O O . ALA A 1 204 ? -3.433 3.921 -29.215 1.00 60.91 204 ALA A O 1
ATOM 1676 N N . ASN A 1 205 ? -1.841 2.869 -28.025 1.00 55.91 205 ASN A N 1
ATOM 1677 C CA . ASN A 1 205 ? -0.720 3.621 -28.598 1.00 55.91 205 ASN A CA 1
ATOM 1678 C C . ASN A 1 205 ? -0.4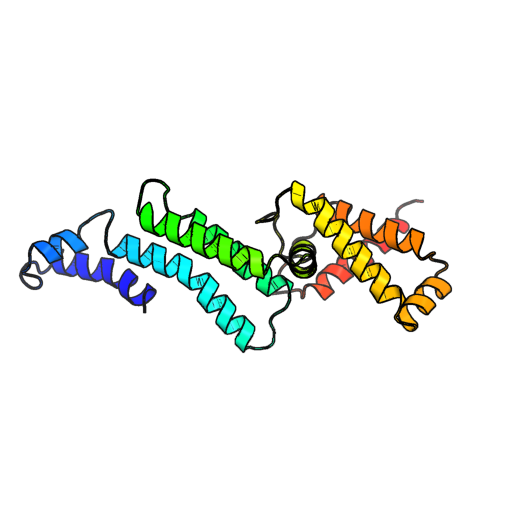46 3.269 -30.067 1.00 55.91 205 ASN A C 1
ATOM 1680 O O . ASN A 1 205 ? -0.029 4.137 -30.829 1.00 55.91 205 ASN A O 1
ATOM 1684 N N . GLU A 1 206 ? -0.703 2.027 -30.482 1.00 54.97 206 GLU A N 1
ATOM 1685 C CA . GLU A 1 206 ? -0.554 1.601 -31.881 1.00 54.97 206 GLU A CA 1
ATOM 1686 C C . GLU A 1 206 ? -1.686 2.153 -32.762 1.00 54.97 206 GLU A C 1
ATOM 1688 O O . GLU A 1 206 ? -1.443 2.615 -33.876 1.00 54.97 206 GLU A O 1
ATOM 1693 N N . PHE A 1 207 ? -2.920 2.204 -32.246 1.00 41.59 207 PHE A N 1
ATOM 1694 C CA . PHE A 1 207 ? -4.056 2.786 -32.972 1.00 41.59 207 PHE A CA 1
ATOM 1695 C C . PHE A 1 207 ? -3.971 4.310 -33.134 1.00 41.59 207 PHE A C 1
ATOM 1697 O O . PHE A 1 207 ? -4.460 4.843 -34.131 1.00 41.59 207 PHE A O 1
ATOM 1704 N N . GLY A 1 208 ? -3.303 5.014 -32.214 1.00 41.69 208 GLY A N 1
ATOM 1705 C CA . GLY A 1 208 ? -3.041 6.452 -32.330 1.00 41.69 208 GLY A CA 1
ATOM 1706 C C . GLY A 1 208 ? -2.167 6.843 -33.530 1.00 41.69 208 GLY A C 1
ATOM 1707 O O . GLY A 1 208 ? -2.201 7.998 -33.943 1.00 41.69 208 GLY A O 1
ATOM 1708 N N . GLN A 1 209 ? -1.428 5.900 -34.131 1.00 43.41 209 GLN A N 1
ATOM 1709 C CA . GLN A 1 209 ? -0.617 6.152 -35.332 1.00 43.41 209 GLN A CA 1
ATOM 1710 C C . GLN A 1 209 ? -1.412 6.091 -36.648 1.00 43.41 209 GLN A C 1
ATOM 1712 O O . GLN A 1 209 ? -0.919 6.558 -37.669 1.00 43.41 209 GLN A O 1
ATOM 1717 N N . PHE A 1 210 ? -2.638 5.553 -36.645 1.00 39.47 210 PHE A N 1
ATOM 1718 C CA . PHE A 1 210 ? -3.474 5.448 -37.852 1.00 39.47 210 PHE A CA 1
ATOM 1719 C C . PHE A 1 210 ? -4.417 6.641 -38.061 1.00 39.47 210 PHE A C 1
ATOM 1721 O O . PHE A 1 210 ? -5.051 6.743 -39.109 1.00 39.47 210 PHE A O 1
ATOM 1728 N N . VAL A 1 211 ? -4.512 7.556 -37.092 1.00 35.34 211 VAL A N 1
ATOM 1729 C CA . VAL A 1 211 ? -5.378 8.744 -37.167 1.00 35.34 211 VAL A CA 1
ATOM 1730 C C . VAL A 1 211 ? -4.508 9.979 -37.402 1.00 35.34 211 VAL A C 1
ATOM 1732 O O . VAL A 1 211 ? -4.340 10.831 -36.537 1.00 35.34 211 VAL A O 1
ATOM 1735 N N . GLY A 1 212 ? -3.885 10.030 -38.574 1.00 40.75 212 GLY A N 1
ATOM 1736 C CA . GLY A 1 212 ? -3.005 11.118 -38.994 1.00 40.75 212 GLY A CA 1
ATOM 1737 C C . GLY A 1 212 ? -2.759 11.062 -40.497 1.00 40.75 212 GLY A C 1
ATOM 1738 O O . GLY A 1 212 ? -1.628 10.851 -40.923 1.00 40.75 212 GLY A O 1
ATOM 1739 N N . GLY A 1 213 ? -3.837 11.174 -41.275 1.00 33.25 213 GLY A N 1
ATOM 1740 C CA . GLY A 1 213 ? -3.829 11.378 -42.724 1.00 33.25 213 GLY A CA 1
ATOM 1741 C C . GLY A 1 213 ? -4.628 12.622 -43.070 1.00 33.25 213 GLY A C 1
ATOM 1742 O O . GLY A 1 213 ? -5.655 12.842 -42.388 1.00 33.25 213 GLY A O 1
#

Radius of gyration: 24.69 Å; Cα contacts (8 Å, |Δi|>4): 139; chains: 1; bounding box: 56×32×81 Å

Sequence (213 aa):
MLDSISRLEICLKEVINENPNVITNEAVKTIINRKRGFFNDVCDLANIMKPIKEAILNLESSKATLADCYFFLAYLGRSINKIPKDDHVIFRQYAIKTFNERFKIYDFDEYLLAYYIHPGYKGIGVKEIQYQRIQAAAARIWQQMLKIPDIAAYLKKHNHSKRHSAEVLLAQIGEFHLKTAPYNSPYNSQINTPLSWWRMCLVANEFGQFVGG

Organism: NCBI:txid588596

Mean predicted aligned error: 7.33 Å

InterPro domains:
  IPR012337 Ribonuclease H-like superfamily [SSF53098] (36-200)

Solvent-accessible surface area (backbone atoms only — not comparable to full-atom values): 12154 Å² total; per-residue (Å²): 108,52,67,60,56,43,61,41,54,62,58,53,51,48,43,50,71,78,40,54,77,76,66,72,52,65,69,59,52,52,49,70,70,39,94,76,42,62,57,56,56,40,45,54,49,38,54,40,46,46,36,53,52,52,44,50,55,40,55,73,66,73,73,59,48,57,27,52,58,40,49,31,50,44,48,32,54,51,39,54,67,67,54,55,82,89,49,64,47,67,59,51,52,48,52,51,51,55,47,53,62,52,45,67,78,66,72,43,50,65,30,54,32,40,29,63,74,33,62,82,52,81,80,71,86,69,55,78,85,50,49,64,50,34,53,51,36,52,53,53,52,50,61,56,50,54,71,39,67,67,54,43,49,50,32,58,76,70,73,47,50,78,64,57,54,51,54,50,53,54,48,50,54,48,38,48,72,70,39,36,87,57,54,57,61,86,65,50,81,92,82,38,53,65,68,57,50,55,50,53,33,54,54,52,59,60,58,60,69,74,75,77,128

Secondary structure (DSSP, 8-state):
-HHHHHHHHHHHHHHHHH-TTTS--HHHHHHHH-SSSHHHHHHHHHHHHHHHHHHHHHHHTT---HHHHHHHHHHHHHHHHTS-SSSSHHHHHHHHHHHHHHHHHS--HHHHHHHHT-TT--S-S--GGGHHHHHHHHHHHHHHHTTSHHHHHHHHHTT--HHHHHHHHHHHHHHHHHT-TTTTSPP-TTT--HHHHHHHHHHHHHHTTSS--

pLDDT: mean 87.85, std 10.77, range [33.25, 96.44]